Protein AF-A0AAD5N9K6-F1 (afdb_monomer)

Foldseek 3Di:
DVVVVVVVVVVVVVVVVVVVVVVVVVVVVCVVVVVVVVVVVVVVVVVVVVVVVVVVVVVVVVVVVVVVPPPDDDDPDPVVVVVVVVVVVVVVVVVVLVVVVVVLVVLLVVLLVVLVVPPDQLLSNLVSLVVSVVSLVVDDPVSPDPPDDVVVSVVSVVSSVVSNVVSLVVLLV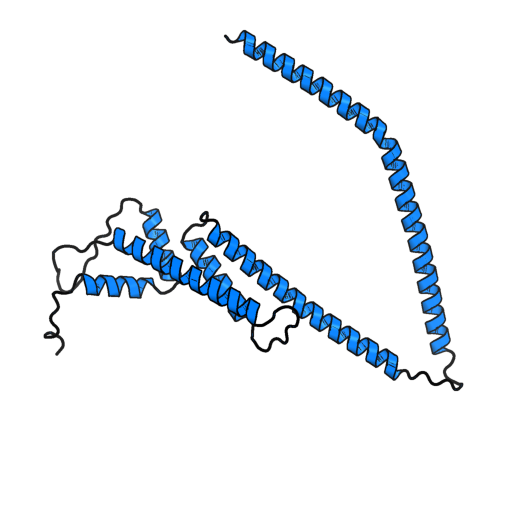VQVVQWDWDPDDDPPDTDTHGNDPDVVSNVSSCNSCVSVVNNVVSVVVVVVVVVVVDDPPPDD

Structure (mmCIF, N/CA/C/O backbone):
data_AF-A0AAD5N9K6-F1
#
_entry.id   AF-A0AAD5N9K6-F1
#
loop_
_atom_site.group_PDB
_atom_site.id
_atom_site.type_symbol
_atom_site.label_atom_id
_atom_site.label_alt_id
_atom_site.label_comp_id
_atom_site.label_asym_id
_atom_site.label_entity_id
_atom_site.label_seq_id
_atom_site.pdbx_PDB_ins_code
_atom_site.Cartn_x
_atom_site.Cartn_y
_atom_site.Cartn_z
_atom_site.occupancy
_atom_site.B_iso_or_equiv
_atom_site.auth_seq_id
_atom_site.auth_comp_id
_atom_site.auth_asym_id
_atom_site.auth_atom_id
_atom_site.pdbx_PDB_model_num
ATOM 1 N N . MET A 1 1 ? -50.648 22.368 -10.593 1.00 50.50 1 MET A N 1
ATOM 2 C CA . MET A 1 1 ? -49.175 22.305 -10.468 1.00 50.50 1 MET A CA 1
ATOM 3 C C . MET A 1 1 ? -48.526 21.236 -11.360 1.00 50.50 1 MET A C 1
ATOM 5 O O . MET A 1 1 ? -47.333 21.347 -11.568 1.00 50.50 1 MET A O 1
ATOM 9 N N . ALA A 1 2 ? -49.262 20.272 -11.942 1.00 52.62 2 ALA A N 1
ATOM 10 C CA . ALA A 1 2 ? -48.694 19.248 -12.840 1.00 52.62 2 ALA A CA 1
ATOM 11 C C . ALA A 1 2 ? -48.345 19.740 -14.268 1.00 52.62 2 ALA A C 1
ATOM 13 O O . ALA A 1 2 ? -47.351 19.300 -14.827 1.00 52.62 2 ALA A O 1
ATOM 14 N N . GLY A 1 3 ? -49.088 20.704 -14.832 1.00 57.72 3 GLY A N 1
ATOM 15 C CA . GLY A 1 3 ? -48.856 21.171 -16.214 1.00 57.72 3 GLY A CA 1
ATOM 16 C C . GLY A 1 3 ? -47.513 21.875 -16.458 1.00 57.72 3 GLY A C 1
ATOM 17 O O . GLY A 1 3 ? -46.989 21.814 -17.560 1.00 57.72 3 GLY A O 1
ATOM 18 N N . GLY A 1 4 ? -46.909 22.475 -15.426 1.00 65.12 4 GLY A N 1
ATOM 19 C CA . GLY A 1 4 ? -45.587 23.105 -15.552 1.00 65.12 4 GLY A CA 1
ATOM 20 C C . GLY A 1 4 ? -44.425 22.108 -15.600 1.00 65.12 4 GLY A C 1
ATOM 21 O O . GLY A 1 4 ? -43.330 22.484 -15.992 1.00 65.12 4 GLY A O 1
ATOM 22 N N . ILE A 1 5 ? -44.649 20.850 -15.200 1.00 69.62 5 ILE A N 1
ATOM 23 C CA . ILE A 1 5 ? -43.636 19.788 -15.280 1.00 69.62 5 ILE A CA 1
ATOM 24 C C . ILE A 1 5 ? -43.659 19.161 -16.678 1.00 69.62 5 ILE A C 1
ATOM 26 O O . ILE A 1 5 ? -42.604 18.984 -17.271 1.00 69.62 5 ILE A O 1
ATOM 30 N N . GLU A 1 6 ? -44.845 18.921 -17.244 1.00 74.81 6 GLU A N 1
ATOM 31 C CA . GLU A 1 6 ? -44.994 18.379 -18.604 1.00 74.81 6 GLU A CA 1
ATOM 32 C C . GLU A 1 6 ? -44.462 19.339 -19.684 1.00 74.81 6 GLU A C 1
ATOM 34 O O . GLU A 1 6 ? -43.835 18.906 -20.651 1.00 74.81 6 GLU A O 1
ATOM 39 N N . GLU A 1 7 ? -44.660 20.652 -19.518 1.00 80.88 7 GLU A N 1
ATOM 40 C CA . GLU A 1 7 ? -44.068 21.661 -20.409 1.00 80.88 7 GLU A CA 1
ATOM 41 C C . GLU A 1 7 ? -42.538 21.684 -20.300 1.00 80.88 7 GLU A C 1
ATOM 43 O O . GLU A 1 7 ? -41.850 21.698 -21.319 1.00 80.88 7 GLU A O 1
ATOM 48 N N . LEU A 1 8 ? -42.001 21.586 -19.080 1.00 78.69 8 LEU A N 1
ATOM 49 C CA . LEU A 1 8 ? -40.558 21.540 -18.848 1.00 78.69 8 LEU A CA 1
ATOM 50 C C . LEU A 1 8 ? -39.920 20.275 -19.444 1.00 78.69 8 LEU A C 1
ATOM 52 O O . LEU A 1 8 ? -38.847 20.348 -20.038 1.00 78.69 8 LEU A O 1
ATOM 56 N N . GLU A 1 9 ? -40.574 19.119 -19.315 1.00 78.69 9 GLU A N 1
ATOM 57 C CA . GLU A 1 9 ? -40.117 17.856 -19.906 1.00 78.69 9 GLU A CA 1
ATOM 58 C C . GLU A 1 9 ? -40.105 17.918 -21.435 1.00 78.69 9 GLU A C 1
ATOM 60 O O . GLU A 1 9 ? -39.159 17.446 -22.072 1.00 78.69 9 GLU A O 1
ATOM 65 N N . LYS A 1 10 ? -41.121 18.545 -22.035 1.00 84.06 10 LYS A N 1
ATOM 66 C CA . LYS A 1 10 ? -41.201 18.727 -23.485 1.00 84.06 10 LYS A CA 1
ATOM 67 C C . LYS A 1 10 ? -40.131 19.689 -24.001 1.00 84.06 10 LYS A C 1
ATOM 69 O O . LYS A 1 10 ? -39.485 19.386 -25.004 1.00 84.06 10 LYS A O 1
ATOM 74 N N . ASP A 1 11 ? -39.901 20.797 -23.304 1.00 85.44 11 ASP A N 1
ATOM 75 C CA . ASP A 1 11 ? -38.851 21.756 -23.651 1.00 85.44 11 ASP A CA 1
ATOM 76 C C . ASP A 1 11 ? -37.457 21.127 -23.519 1.00 85.44 11 ASP A C 1
ATOM 78 O O . ASP A 1 11 ? -36.600 21.321 -24.387 1.00 85.44 11 ASP A O 1
ATOM 82 N N . LEU A 1 12 ? -37.242 20.297 -22.491 1.00 81.19 12 LEU A N 1
ATOM 83 C CA . LEU A 1 12 ? -35.997 19.551 -22.313 1.00 81.19 12 LEU A CA 1
ATOM 84 C C . LEU A 1 12 ? -35.784 18.529 -23.441 1.00 81.19 12 LEU A C 1
ATOM 86 O O . LEU A 1 12 ? -34.684 18.433 -23.986 1.00 81.19 12 LEU A O 1
ATOM 90 N N . ALA A 1 13 ? -36.831 17.792 -23.824 1.00 81.94 13 ALA A N 1
ATOM 91 C CA . ALA A 1 13 ? -36.773 16.817 -24.911 1.00 81.94 13 ALA A CA 1
ATOM 92 C C . ALA A 1 13 ? -36.473 17.482 -26.264 1.00 81.94 13 ALA A C 1
ATOM 94 O O . ALA A 1 13 ? -35.601 17.015 -26.998 1.00 81.94 13 ALA A O 1
ATOM 95 N N . CYS A 1 14 ? -37.124 18.610 -26.567 1.00 85.75 14 CYS A N 1
ATOM 96 C CA . CYS A 1 14 ? -36.834 19.388 -27.771 1.00 85.75 14 CYS A CA 1
ATOM 97 C C . CYS A 1 14 ? -35.409 19.961 -27.753 1.00 85.75 14 CYS A C 1
ATOM 99 O O . CYS A 1 14 ? -34.716 19.904 -28.769 1.00 85.75 14 CYS A O 1
ATOM 101 N N . GLY A 1 15 ? -34.937 20.463 -26.606 1.00 86.62 15 GLY A N 1
ATOM 102 C CA . GLY A 1 15 ? -33.561 20.940 -26.452 1.00 86.62 15 GLY A CA 1
ATOM 103 C C . GLY A 1 15 ? -32.525 19.841 -26.705 1.00 86.62 15 GLY A C 1
ATOM 104 O O . GLY A 1 15 ? -31.555 20.056 -27.433 1.00 86.62 15 GLY A O 1
ATOM 105 N N . LEU A 1 16 ? -32.760 18.640 -26.170 1.00 82.94 16 LEU A N 1
ATOM 106 C CA . LEU A 1 16 ? -31.899 17.477 -26.390 1.00 82.94 16 LEU A CA 1
ATOM 107 C C . LEU A 1 16 ? -31.900 17.018 -27.853 1.00 82.94 16 LEU A C 1
ATOM 109 O O . LEU A 1 16 ? -30.843 16.663 -28.373 1.00 82.94 16 LEU A O 1
ATOM 113 N N . GLU A 1 17 ? -33.043 17.065 -28.539 1.00 89.62 17 GLU A N 1
ATOM 114 C CA . GLU A 1 17 ? -33.130 16.697 -29.957 1.00 89.62 17 GLU A CA 1
ATOM 115 C C . GLU A 1 17 ? -32.323 17.653 -30.851 1.00 89.62 17 GLU A C 1
ATOM 117 O O . GLU A 1 17 ? -31.626 17.211 -31.767 1.00 89.62 17 GLU A O 1
ATOM 122 N N . VAL A 1 18 ? -32.365 18.958 -30.562 1.00 91.19 18 VAL A N 1
ATOM 123 C CA . VAL A 1 18 ? -31.566 19.963 -31.283 1.00 91.19 18 VAL A CA 1
ATOM 124 C C . VAL A 1 18 ? -30.074 19.715 -31.069 1.00 91.19 18 VAL A C 1
ATOM 126 O O . VAL A 1 18 ? -29.317 19.669 -32.037 1.00 91.19 18 VAL A O 1
ATOM 129 N N . VAL A 1 19 ? -29.652 19.480 -29.822 1.00 85.88 19 VAL A N 1
ATOM 130 C CA . VAL A 1 19 ? -28.249 19.175 -29.500 1.00 85.88 19 VAL A CA 1
ATOM 131 C C . VAL A 1 19 ? -27.784 17.896 -30.201 1.00 85.88 19 VAL A C 1
ATOM 133 O O . VAL A 1 19 ? -26.695 17.879 -30.775 1.00 85.88 19 VAL A O 1
ATOM 136 N N . ALA A 1 20 ? -28.611 16.847 -30.213 1.00 83.62 20 ALA A N 1
ATOM 137 C CA . ALA A 1 20 ? -28.298 15.588 -30.884 1.00 83.62 20 ALA A CA 1
ATOM 138 C C . ALA A 1 20 ? -28.141 15.762 -32.404 1.00 83.62 20 ALA A C 1
ATOM 140 O O . ALA A 1 20 ? -27.173 15.261 -32.978 1.00 83.62 20 ALA A O 1
ATOM 141 N N . LYS A 1 21 ? -29.036 16.521 -33.052 1.00 88.81 21 LYS A N 1
ATOM 142 C CA . LYS A 1 21 ? -28.939 16.829 -34.489 1.00 88.81 21 LYS A CA 1
ATOM 143 C C . LYS A 1 21 ? -27.677 17.618 -34.820 1.00 88.81 21 LYS A C 1
ATOM 145 O O . LYS A 1 21 ? -26.945 17.223 -35.720 1.00 88.81 21 LYS A O 1
ATOM 150 N N . THR A 1 22 ? -27.358 18.656 -34.047 1.00 87.00 22 THR A N 1
ATOM 151 C CA . THR A 1 22 ? -26.134 19.446 -34.254 1.00 87.00 22 THR A CA 1
ATOM 152 C C . THR A 1 22 ? -24.862 18.617 -34.049 1.00 87.00 22 THR A C 1
ATOM 154 O O . THR A 1 22 ? -23.890 18.780 -34.786 1.00 87.00 22 THR A O 1
ATOM 157 N N . LEU A 1 23 ? -24.846 17.706 -33.070 1.00 76.69 23 LEU A N 1
ATOM 158 C CA . LEU A 1 23 ? -23.735 16.768 -32.873 1.00 76.69 23 LEU A CA 1
ATOM 159 C C . LEU A 1 23 ? -23.575 15.817 -34.059 1.00 76.69 23 LEU A C 1
ATOM 161 O O . LEU A 1 23 ? -22.451 15.570 -34.493 1.00 76.69 23 LEU A O 1
ATOM 165 N N . GLN A 1 24 ? -24.683 15.308 -34.597 1.00 85.69 24 GLN A N 1
ATOM 166 C CA . GLN A 1 24 ? -24.654 14.396 -35.731 1.00 85.69 24 GLN A CA 1
ATOM 167 C C . GLN A 1 24 ? -24.214 15.085 -37.027 1.00 85.69 24 GLN A C 1
ATOM 169 O O . GLN A 1 24 ? -23.403 14.525 -37.758 1.00 85.69 24 GLN A O 1
ATOM 174 N N . GLU A 1 25 ? -24.677 16.308 -37.284 1.00 87.12 25 GLU A N 1
ATOM 175 C CA . GLU A 1 25 ? -24.227 17.120 -38.422 1.00 87.12 25 GLU A CA 1
ATOM 176 C C . GLU A 1 25 ? -22.719 17.378 -38.351 1.00 87.12 25 GLU A C 1
ATOM 178 O O . GLU A 1 25 ? -22.002 17.098 -39.310 1.00 87.12 25 GLU A O 1
ATOM 183 N N . ARG A 1 26 ? -22.206 17.781 -37.180 1.00 80.50 26 ARG A N 1
ATOM 184 C CA . ARG A 1 26 ? -20.759 17.944 -36.980 1.00 80.50 26 ARG A CA 1
ATOM 185 C C . ARG A 1 26 ? -19.994 16.639 -37.161 1.00 80.50 26 ARG A C 1
ATOM 187 O O . ARG A 1 26 ? -18.924 16.642 -37.754 1.00 80.50 26 ARG A O 1
ATOM 194 N N . TYR A 1 27 ? -20.514 15.521 -36.662 1.00 77.44 27 TYR A N 1
ATOM 195 C CA . TYR A 1 27 ? -19.861 14.223 -36.835 1.00 77.44 27 TYR A CA 1
ATOM 196 C C . TYR A 1 27 ? -19.717 13.848 -38.318 1.00 77.44 27 TYR A C 1
ATOM 198 O O . TYR A 1 27 ? -18.652 13.393 -38.731 1.00 77.44 27 TYR A O 1
ATOM 206 N N . VAL A 1 28 ? -20.748 14.104 -39.130 1.00 82.62 28 VAL A N 1
ATOM 207 C CA . VAL A 1 28 ? -20.708 13.891 -40.587 1.00 82.62 28 VAL A CA 1
ATOM 208 C C . VAL A 1 28 ? -19.710 14.836 -41.265 1.00 82.62 28 VAL A C 1
ATOM 210 O O . VAL A 1 28 ? -18.986 14.404 -42.157 1.00 82.62 28 VAL A O 1
ATOM 213 N N . GLU A 1 29 ? -19.607 16.092 -40.822 1.00 77.19 29 GLU A N 1
ATOM 214 C CA . GLU A 1 29 ? -18.610 17.048 -41.331 1.00 77.19 29 GLU A CA 1
ATOM 215 C C . GLU A 1 29 ? -17.162 16.638 -41.011 1.00 77.19 29 GLU A C 1
ATOM 217 O O . GLU A 1 29 ? -16.265 16.872 -41.820 1.00 77.19 29 GLU A O 1
ATOM 222 N N . PHE A 1 30 ? -16.917 16.013 -39.854 1.00 75.06 30 PHE A N 1
ATOM 223 C CA . PHE A 1 30 ? -15.577 15.572 -39.445 1.00 75.06 30 PHE A CA 1
ATOM 224 C C . PHE A 1 30 ? -15.165 14.209 -40.021 1.00 75.06 30 PHE A C 1
ATOM 226 O O . PHE A 1 30 ? -13.977 13.881 -40.014 1.00 75.06 30 PHE A O 1
ATOM 233 N N . GLN A 1 31 ? -16.108 13.417 -40.536 1.00 73.94 31 GLN A N 1
ATOM 234 C CA . GLN A 1 31 ? -15.841 12.075 -41.060 1.00 73.94 31 GLN A CA 1
ATOM 235 C C . GLN A 1 31 ? -14.831 12.043 -42.234 1.00 73.94 31 GLN A C 1
ATOM 237 O O . GLN A 1 31 ? -13.943 11.191 -42.199 1.00 73.94 31 GLN A O 1
ATOM 242 N N . PRO A 1 32 ? -14.874 12.950 -43.232 1.00 74.00 32 PRO A N 1
ATOM 243 C CA . PRO A 1 32 ? -13.894 12.971 -44.323 1.00 74.00 32 PRO A CA 1
ATOM 244 C C . PRO A 1 32 ? -12.485 13.333 -43.839 1.00 74.00 32 PRO A C 1
ATOM 246 O O . PRO A 1 32 ? -11.505 12.740 -44.276 1.00 74.00 32 PRO A O 1
ATOM 249 N N . VAL A 1 33 ? -12.382 14.257 -42.877 1.00 73.88 33 VAL A N 1
ATOM 250 C CA . VAL A 1 33 ? -11.097 14.683 -42.295 1.00 73.88 33 VAL A CA 1
ATOM 251 C C . VAL A 1 33 ? -10.443 13.540 -41.513 1.00 73.88 33 VAL A C 1
ATOM 253 O O . VAL A 1 33 ? -9.224 13.387 -41.529 1.00 73.88 33 VAL A O 1
ATOM 256 N N . LEU A 1 34 ? -11.251 12.711 -40.843 1.00 68.62 34 LEU A N 1
ATOM 257 C CA . LEU A 1 34 ? -10.772 11.501 -40.173 1.00 68.62 34 LEU A CA 1
ATOM 258 C C . LEU A 1 34 ? -10.232 10.468 -41.170 1.00 68.62 34 LEU A C 1
ATOM 260 O O . LEU A 1 34 ? -9.201 9.862 -40.891 1.00 68.62 34 LEU A O 1
ATOM 264 N N . GLN A 1 35 ? -10.883 10.300 -42.324 1.00 73.31 35 GLN A N 1
ATOM 265 C CA . GLN A 1 35 ? -10.415 9.394 -43.379 1.00 73.31 35 GLN A CA 1
ATOM 266 C C . GLN A 1 35 ? -9.105 9.877 -44.011 1.00 73.31 35 GLN A C 1
ATOM 268 O O . GLN A 1 35 ? -8.177 9.087 -44.153 1.00 73.31 35 GLN A O 1
ATOM 273 N N . GLU A 1 36 ? -8.978 11.173 -44.308 1.00 73.19 36 GLU A N 1
ATOM 274 C CA . GLU A 1 36 ? -7.715 11.743 -44.802 1.00 73.19 36 GLU A CA 1
ATOM 275 C C . GLU A 1 36 ? -6.574 11.569 -43.787 1.00 73.19 36 GLU A C 1
ATOM 277 O O . GLU A 1 36 ? -5.455 11.207 -44.153 1.00 73.19 36 GLU A O 1
ATOM 282 N N . ALA A 1 37 ? -6.855 11.770 -42.494 1.00 68.75 37 ALA A N 1
ATOM 283 C CA . ALA A 1 37 ? -5.877 11.548 -41.433 1.00 68.75 37 ALA A CA 1
ATOM 284 C C . ALA A 1 37 ? -5.474 10.067 -41.305 1.00 68.75 37 ALA A C 1
ATOM 286 O O . ALA A 1 37 ? -4.306 9.771 -41.053 1.00 68.75 37 ALA A O 1
ATOM 287 N N . GLU A 1 38 ? -6.414 9.137 -41.487 1.00 71.94 38 GLU A N 1
ATOM 288 C CA . GLU A 1 38 ? -6.147 7.696 -41.495 1.00 71.94 38 GLU A CA 1
ATOM 289 C C . GLU A 1 38 ? -5.256 7.302 -42.682 1.00 71.94 38 GLU A C 1
ATOM 291 O O . GLU A 1 38 ? -4.239 6.635 -42.486 1.00 71.94 38 GLU A O 1
ATOM 296 N N . GLU A 1 39 ? -5.557 7.786 -43.889 1.00 78.19 39 GLU A N 1
ATOM 297 C CA . GLU A 1 39 ? -4.741 7.546 -45.085 1.00 78.19 39 GLU A CA 1
ATOM 298 C C . GLU A 1 39 ? -3.321 8.125 -44.953 1.00 78.19 39 GLU A C 1
ATOM 300 O O . GLU A 1 39 ? -2.345 7.480 -45.343 1.00 78.19 39 GLU A O 1
ATOM 305 N N . ASP A 1 40 ? -3.172 9.314 -44.362 1.00 78.75 40 ASP A N 1
ATOM 306 C CA . ASP A 1 40 ? -1.866 9.917 -44.065 1.00 78.75 40 ASP A CA 1
ATOM 307 C C . ASP A 1 40 ? -1.057 9.090 -43.049 1.00 78.75 40 ASP A C 1
ATOM 309 O O . ASP A 1 40 ? 0.168 8.967 -43.171 1.00 78.75 40 ASP A O 1
ATOM 313 N N . VAL A 1 41 ? -1.721 8.513 -42.041 1.00 76.19 41 VAL A N 1
ATOM 314 C CA . VAL A 1 41 ? -1.085 7.630 -41.052 1.00 76.19 41 VAL A CA 1
ATOM 315 C C . VAL A 1 41 ? -0.651 6.317 -41.697 1.00 76.19 41 VAL A C 1
ATOM 317 O O . VAL A 1 41 ? 0.486 5.892 -41.483 1.00 76.19 41 VAL A O 1
ATOM 320 N N . VAL A 1 42 ? -1.509 5.703 -42.516 1.00 83.75 42 VAL A N 1
ATOM 321 C CA . VAL A 1 42 ? -1.185 4.472 -43.252 1.00 83.75 42 VAL A CA 1
ATOM 322 C C . VAL A 1 42 ? 0.009 4.704 -44.175 1.00 83.75 42 VAL A C 1
ATOM 324 O O . VAL A 1 42 ? 0.980 3.954 -44.103 1.00 83.75 42 VAL A O 1
ATOM 327 N N . ARG A 1 43 ? 0.019 5.801 -44.940 1.00 87.25 43 ARG A N 1
ATOM 328 C CA . ARG A 1 43 ? 1.141 6.153 -45.824 1.00 87.25 43 ARG A CA 1
ATOM 329 C C . ARG A 1 43 ? 2.457 6.314 -45.061 1.00 87.25 43 ARG A C 1
ATOM 331 O O . ARG A 1 43 ? 3.485 5.796 -45.484 1.00 87.25 43 ARG A O 1
ATOM 338 N N . LYS A 1 44 ? 2.439 6.984 -43.901 1.00 86.12 44 LYS A N 1
ATOM 339 C CA . LYS A 1 44 ? 3.632 7.112 -43.044 1.00 86.12 44 LYS A CA 1
ATOM 340 C C . LYS A 1 44 ? 4.106 5.770 -42.493 1.00 86.12 44 LYS A C 1
ATOM 342 O O . LYS A 1 44 ? 5.310 5.561 -42.365 1.00 86.12 44 LYS A O 1
ATOM 347 N N . LEU A 1 45 ? 3.187 4.870 -42.145 1.00 79.94 45 LEU A N 1
ATOM 348 C CA . LEU A 1 45 ? 3.535 3.523 -41.692 1.00 79.94 45 LEU A CA 1
ATOM 349 C C . LEU A 1 45 ? 4.153 2.693 -42.822 1.00 79.94 45 LEU A C 1
ATOM 351 O O . LEU A 1 45 ? 5.134 1.990 -42.582 1.00 79.94 45 LEU A O 1
ATOM 355 N N . GLU A 1 46 ? 3.643 2.809 -44.045 1.00 88.50 46 GLU A N 1
ATOM 356 C CA . GLU A 1 46 ? 4.228 2.169 -45.227 1.00 88.50 46 GLU A CA 1
ATOM 357 C C . GLU A 1 46 ? 5.636 2.710 -45.522 1.00 88.50 46 GLU A C 1
ATOM 359 O O . GLU A 1 46 ? 6.569 1.925 -45.692 1.00 88.50 46 GLU A O 1
ATOM 364 N N . GLU A 1 47 ? 5.832 4.034 -45.480 1.00 91.56 47 GLU A N 1
ATOM 365 C CA . GLU A 1 47 ? 7.155 4.659 -45.636 1.00 91.56 47 GLU A CA 1
ATOM 366 C C . GLU A 1 47 ? 8.148 4.195 -44.560 1.00 91.56 47 GLU A C 1
ATOM 368 O O . GLU A 1 47 ? 9.293 3.861 -44.869 1.00 91.56 47 GLU A O 1
ATOM 373 N N . LEU A 1 48 ? 7.721 4.142 -43.294 1.00 86.38 48 LEU A N 1
ATOM 374 C CA . LEU A 1 48 ? 8.554 3.654 -42.193 1.00 86.38 48 LEU A CA 1
ATOM 375 C C . LEU A 1 48 ? 8.889 2.169 -42.342 1.00 86.38 48 LEU A C 1
ATOM 377 O O . LEU A 1 48 ? 10.016 1.771 -42.050 1.00 86.38 48 LEU A O 1
ATOM 381 N N . THR A 1 49 ? 7.942 1.358 -42.814 1.00 87.00 49 THR A N 1
ATOM 382 C CA . THR A 1 49 ? 8.169 -0.070 -43.079 1.00 87.00 49 THR A CA 1
ATOM 383 C C . THR A 1 49 ? 9.239 -0.245 -44.150 1.00 87.00 49 THR A C 1
ATOM 385 O O . THR A 1 49 ? 10.195 -0.992 -43.950 1.00 87.00 49 THR A O 1
ATOM 388 N N . LEU A 1 50 ? 9.150 0.528 -45.234 1.00 90.88 50 LEU A N 1
ATOM 389 C CA . LEU A 1 50 ? 10.121 0.496 -46.324 1.00 90.88 50 LEU A CA 1
ATOM 390 C C . LEU A 1 50 ? 11.519 0.934 -45.853 1.00 90.88 50 LEU A C 1
ATOM 392 O O . LEU A 1 50 ? 12.513 0.281 -46.165 1.00 90.88 50 LEU A O 1
ATOM 396 N N . GLN A 1 51 ? 11.608 1.970 -45.012 1.00 89.62 51 GLN A N 1
ATOM 397 C CA . GLN A 1 51 ? 12.877 2.384 -44.399 1.00 89.62 51 GLN A CA 1
ATOM 398 C C . GLN A 1 51 ? 13.470 1.308 -43.479 1.00 89.62 51 GLN A C 1
ATOM 400 O O . GLN A 1 51 ? 14.690 1.126 -43.447 1.00 89.62 51 GLN A O 1
ATOM 405 N N . ILE A 1 52 ? 12.636 0.601 -42.711 1.00 89.56 52 ILE A N 1
ATOM 406 C CA . ILE A 1 52 ? 13.087 -0.503 -41.855 1.00 89.56 52 ILE A CA 1
ATOM 407 C C . ILE A 1 52 ? 13.638 -1.640 -42.715 1.00 89.56 52 ILE A C 1
ATOM 409 O O . ILE A 1 52 ? 14.730 -2.129 -42.421 1.00 89.56 52 ILE A O 1
ATOM 413 N N . ASP A 1 53 ? 12.946 -2.013 -43.790 1.00 87.62 53 ASP A N 1
ATOM 414 C CA . ASP A 1 53 ? 13.387 -3.071 -44.701 1.00 87.62 53 ASP A CA 1
ATOM 415 C C . ASP A 1 53 ? 14.714 -2.720 -45.381 1.00 87.62 53 ASP A C 1
ATOM 417 O O . ASP A 1 53 ? 15.634 -3.539 -45.388 1.00 87.62 53 ASP A O 1
ATOM 421 N N . GLU A 1 54 ? 14.885 -1.481 -45.850 1.00 87.94 54 GLU A N 1
ATOM 422 C CA . GLU A 1 54 ? 16.162 -1.002 -46.393 1.00 87.94 54 GLU A CA 1
ATOM 423 C C . GLU A 1 54 ? 17.294 -1.086 -45.359 1.00 87.94 54 GLU A C 1
ATOM 425 O O . GLU A 1 54 ? 18.411 -1.515 -45.669 1.00 87.94 54 GLU A O 1
ATOM 430 N N . LYS A 1 55 ? 17.027 -0.708 -44.101 1.00 86.44 55 LYS A N 1
ATOM 431 C CA . LYS A 1 55 ? 18.019 -0.777 -43.017 1.00 86.44 55 LYS A CA 1
ATOM 432 C C . LYS A 1 55 ? 18.341 -2.212 -42.618 1.00 86.44 55 LYS A C 1
ATOM 434 O O . LYS A 1 55 ? 19.508 -2.504 -42.354 1.00 86.44 55 LYS A O 1
ATOM 439 N N . LEU A 1 56 ? 17.356 -3.105 -42.597 1.00 82.44 56 LEU A N 1
ATOM 440 C CA . LEU A 1 56 ? 17.558 -4.532 -42.350 1.00 82.44 56 LEU A CA 1
ATOM 441 C C . LEU A 1 56 ? 18.340 -5.178 -43.490 1.00 82.44 56 LEU A C 1
ATOM 443 O O . LEU A 1 56 ? 19.264 -5.949 -43.236 1.00 82.44 56 LEU A O 1
ATOM 447 N N . GLN A 1 57 ? 18.044 -4.820 -44.738 1.00 83.38 57 GLN A N 1
ATOM 448 C CA . GLN A 1 57 ? 18.780 -5.298 -45.898 1.00 83.38 57 GLN A CA 1
ATOM 449 C C . GLN A 1 57 ? 20.229 -4.797 -45.874 1.00 83.38 57 GLN A C 1
ATOM 451 O O . GLN A 1 57 ? 21.149 -5.597 -46.058 1.00 83.38 57 GLN A O 1
ATOM 456 N N . ALA A 1 58 ? 20.457 -3.522 -45.550 1.00 79.25 58 ALA A N 1
ATOM 457 C CA . ALA A 1 58 ? 21.796 -2.968 -45.359 1.00 79.25 58 ALA A CA 1
ATOM 458 C C . ALA A 1 58 ? 22.548 -3.661 -44.208 1.00 79.25 58 ALA A C 1
ATOM 460 O O . ALA A 1 58 ? 23.709 -4.031 -44.368 1.00 79.25 58 ALA A O 1
ATOM 461 N N . ALA A 1 59 ? 21.887 -3.912 -43.074 1.00 76.06 59 ALA A N 1
ATOM 462 C CA . ALA A 1 59 ? 22.475 -4.629 -41.944 1.00 76.06 59 ALA A CA 1
ATOM 463 C C . ALA A 1 59 ? 22.793 -6.094 -42.286 1.00 76.06 59 ALA A C 1
ATOM 465 O O . ALA A 1 59 ? 23.851 -6.600 -41.920 1.00 76.06 59 ALA A O 1
ATOM 466 N N . SER A 1 60 ? 21.915 -6.772 -43.027 1.00 73.69 60 SER A N 1
ATOM 467 C CA . SER A 1 60 ? 22.138 -8.146 -43.487 1.00 73.69 60 SER A CA 1
ATOM 468 C C . SER A 1 60 ? 23.291 -8.233 -44.489 1.00 73.69 60 SER A C 1
ATOM 470 O O . SER A 1 60 ? 24.094 -9.162 -44.418 1.00 73.69 60 SER A O 1
ATOM 472 N N . SER A 1 61 ? 23.421 -7.234 -45.367 1.00 74.31 61 SER A N 1
ATOM 473 C CA . SER A 1 61 ? 24.521 -7.122 -46.328 1.00 74.31 61 SER A CA 1
ATOM 474 C C . SER A 1 61 ? 25.838 -6.869 -45.601 1.00 74.31 61 SER A C 1
ATOM 476 O O . SER A 1 61 ? 26.795 -7.595 -45.836 1.00 74.31 61 SER A O 1
ATOM 478 N N . PHE A 1 62 ? 25.846 -5.964 -44.618 1.00 75.31 62 PHE A N 1
ATOM 479 C CA . PHE A 1 62 ? 26.995 -5.713 -43.748 1.00 75.31 62 PHE A CA 1
ATOM 480 C C . PHE A 1 62 ? 27.431 -6.970 -42.982 1.00 75.31 62 PHE A C 1
ATOM 482 O O . PHE A 1 62 ? 28.617 -7.281 -42.917 1.00 75.31 62 PHE A O 1
ATOM 489 N N . LEU A 1 63 ? 26.483 -7.740 -42.435 1.00 71.69 63 LEU A N 1
ATOM 490 C CA . LEU A 1 63 ? 26.787 -9.006 -41.763 1.00 71.69 63 LEU A CA 1
ATOM 491 C C . LEU A 1 63 ? 27.336 -10.055 -42.740 1.00 71.69 63 LEU A C 1
ATOM 493 O O . LEU A 1 63 ? 28.271 -10.781 -42.402 1.00 71.69 63 LEU A O 1
ATOM 497 N N . ARG A 1 64 ? 26.791 -10.132 -43.959 1.00 68.88 64 ARG A N 1
ATOM 498 C CA . ARG A 1 64 ? 27.249 -11.080 -44.983 1.00 68.88 64 ARG A CA 1
ATOM 499 C C . ARG A 1 64 ? 28.636 -10.727 -45.519 1.00 68.88 64 ARG A C 1
ATOM 501 O O . ARG A 1 64 ? 29.444 -11.630 -45.698 1.00 68.88 64 ARG A O 1
ATOM 508 N N . GLU A 1 65 ? 28.918 -9.444 -45.716 1.00 61.34 65 GLU A N 1
ATOM 509 C CA . GLU A 1 65 ? 30.246 -8.922 -46.057 1.00 61.34 65 GLU A CA 1
ATOM 510 C C . GLU A 1 65 ? 31.239 -9.178 -44.914 1.00 61.34 65 GLU A C 1
ATOM 512 O O . GLU A 1 65 ? 32.312 -9.727 -45.152 1.00 61.34 65 GLU A O 1
ATOM 517 N N . SER A 1 66 ? 30.839 -8.951 -43.655 1.00 56.44 66 SER A N 1
ATOM 518 C CA . SER A 1 66 ? 31.684 -9.228 -42.479 1.00 56.44 66 SER A CA 1
ATOM 519 C C . SER A 1 66 ? 32.025 -10.711 -42.272 1.00 56.44 66 SER A C 1
ATOM 521 O O . SER A 1 66 ? 33.037 -11.026 -41.653 1.00 56.44 66 SER A O 1
ATOM 523 N N . ASN A 1 67 ? 31.207 -11.623 -42.807 1.00 53.34 67 ASN A N 1
ATOM 524 C CA . ASN A 1 67 ? 31.452 -13.068 -42.776 1.00 53.34 67 ASN A CA 1
ATOM 525 C C . ASN A 1 67 ? 32.178 -13.584 -44.039 1.00 53.34 67 ASN A C 1
ATOM 527 O O . ASN A 1 67 ? 32.585 -14.744 -44.062 1.00 53.34 67 ASN A O 1
ATOM 531 N N . GLY A 1 68 ? 32.310 -12.757 -45.085 1.00 49.00 68 GLY A N 1
ATOM 532 C CA . GLY A 1 68 ? 32.973 -13.085 -46.355 1.00 49.00 68 GLY A CA 1
ATOM 533 C C . GLY A 1 68 ? 34.412 -12.565 -46.477 1.00 49.00 68 GLY A C 1
ATOM 534 O O . GLY A 1 68 ? 35.188 -13.118 -47.249 1.00 49.00 68 GLY A O 1
ATOM 535 N N . GLU A 1 69 ? 34.792 -11.555 -45.692 1.00 49.41 69 GLU A N 1
ATOM 536 C CA . GLU A 1 69 ? 36.157 -11.013 -45.588 1.00 49.41 69 GLU A CA 1
ATOM 537 C C . GLU A 1 69 ? 36.851 -11.520 -44.314 1.00 49.41 69 GLU A C 1
ATOM 539 O O . GLU A 1 69 ? 37.127 -10.781 -43.371 1.00 49.41 69 GLU A O 1
ATOM 544 N N . LEU A 1 70 ? 37.132 -12.822 -44.268 1.00 50.69 70 LEU A N 1
ATOM 545 C CA . LEU A 1 70 ? 37.939 -13.439 -43.206 1.00 50.69 70 LEU A CA 1
ATOM 546 C C . LEU A 1 70 ? 39.308 -13.908 -43.712 1.00 50.69 70 LEU A C 1
ATOM 548 O O . LEU A 1 70 ? 39.850 -14.869 -43.191 1.00 50.69 70 LEU A O 1
ATOM 552 N N . ASP A 1 71 ? 39.870 -13.191 -44.691 1.00 44.69 71 ASP A N 1
ATOM 553 C CA . ASP A 1 71 ? 41.287 -13.253 -45.067 1.00 44.69 71 ASP A CA 1
ATOM 554 C C . ASP A 1 71 ? 41.722 -11.928 -45.722 1.00 44.69 71 ASP A C 1
ATOM 556 O O . ASP A 1 71 ? 41.915 -11.851 -46.930 1.00 44.69 71 ASP A O 1
ATOM 560 N N . SER A 1 72 ? 41.839 -10.848 -44.940 1.00 38.81 72 SER A N 1
ATOM 561 C CA . SER A 1 72 ? 42.824 -9.773 -45.178 1.00 38.81 72 SER A CA 1
ATOM 562 C C . SER A 1 72 ? 42.712 -8.679 -44.109 1.00 38.81 72 SER A C 1
ATOM 564 O O . SER A 1 72 ? 41.718 -7.970 -44.010 1.00 38.81 72 SER A O 1
ATOM 566 N N . SER A 1 73 ? 43.775 -8.563 -43.311 1.00 51.53 73 SER A N 1
ATOM 567 C CA . SER A 1 73 ? 44.155 -7.483 -42.385 1.00 51.53 73 SER A CA 1
ATOM 568 C C . SER A 1 73 ? 43.259 -6.230 -42.297 1.00 51.53 73 SER A C 1
ATOM 570 O O . SER A 1 73 ? 43.231 -5.402 -43.207 1.00 51.53 73 SER A O 1
ATOM 572 N N . GLY A 1 74 ? 42.679 -6.009 -41.114 1.00 42.16 74 GLY A N 1
ATOM 573 C CA . GLY A 1 74 ? 42.050 -4.745 -40.729 1.00 42.16 74 GLY A CA 1
ATOM 574 C C . GLY A 1 74 ? 41.536 -4.780 -39.291 1.00 42.16 74 GLY A C 1
ATOM 575 O O . GLY A 1 74 ? 40.366 -5.047 -39.042 1.00 42.16 74 GLY A O 1
ATOM 576 N N . GLU A 1 75 ? 42.420 -4.540 -38.323 1.00 48.44 75 GLU A N 1
ATOM 577 C CA . GLU A 1 75 ? 42.128 -4.512 -36.887 1.00 48.44 75 GLU A CA 1
ATOM 578 C C . GLU A 1 75 ? 41.002 -3.523 -36.514 1.00 48.44 75 GLU A C 1
ATOM 580 O O . GLU A 1 75 ? 41.234 -2.348 -36.233 1.00 48.44 75 GLU A O 1
ATOM 585 N N . LYS A 1 76 ? 39.770 -4.019 -36.377 1.00 45.88 76 LYS A N 1
ATOM 586 C CA . LYS A 1 76 ? 38.856 -3.580 -35.314 1.00 45.88 76 LYS A CA 1
ATOM 587 C C . LYS A 1 76 ? 38.336 -4.814 -34.606 1.00 45.88 76 LYS A C 1
ATOM 589 O O . LYS A 1 76 ? 37.520 -5.576 -35.107 1.00 45.88 76 LYS A O 1
ATOM 594 N N . SER A 1 77 ? 38.906 -5.030 -33.434 1.00 44.84 77 SER A N 1
ATOM 595 C CA . SER A 1 77 ? 38.839 -6.270 -32.692 1.00 44.84 77 SER A CA 1
ATOM 596 C C . SER A 1 77 ? 37.388 -6.616 -32.288 1.00 44.84 77 SER A C 1
ATOM 598 O O . SER A 1 77 ? 36.713 -5.887 -31.549 1.00 44.84 77 SER A O 1
ATOM 600 N N . VAL A 1 78 ? 36.939 -7.793 -32.735 1.00 52.69 78 VAL A N 1
ATOM 601 C CA . VAL A 1 78 ? 35.740 -8.545 -32.304 1.00 52.69 78 VAL A CA 1
ATOM 602 C C . VAL A 1 78 ? 35.466 -8.507 -30.775 1.00 52.69 78 VAL A C 1
ATOM 604 O O . VAL A 1 78 ? 34.299 -8.418 -30.384 1.00 52.69 78 VAL A O 1
ATOM 607 N N . PRO A 1 79 ? 36.470 -8.459 -29.869 1.00 51.03 79 PRO A N 1
ATOM 608 C CA . PRO A 1 79 ? 36.255 -8.287 -28.430 1.00 51.03 79 PRO A CA 1
ATOM 609 C C . PRO A 1 79 ? 35.519 -6.999 -28.032 1.00 51.03 79 PRO A C 1
ATOM 611 O O . PRO A 1 79 ? 34.828 -6.987 -27.013 1.00 51.03 79 PRO A O 1
ATOM 614 N N . SER A 1 80 ? 35.625 -5.911 -28.803 1.00 55.66 80 SER A N 1
ATOM 615 C CA . SER A 1 80 ? 35.021 -4.618 -28.436 1.00 55.66 80 SER A CA 1
ATOM 616 C C . SER A 1 80 ? 33.492 -4.605 -28.569 1.00 55.66 80 SER A C 1
ATOM 618 O O . SER A 1 80 ? 32.806 -4.006 -27.737 1.00 55.66 80 SER A O 1
ATOM 620 N N . VAL A 1 81 ? 32.947 -5.313 -29.563 1.00 57.25 81 VAL A N 1
ATOM 621 C CA . VAL A 1 81 ? 31.498 -5.453 -29.783 1.00 57.25 81 VAL A CA 1
ATOM 622 C C . VAL A 1 81 ? 30.895 -6.405 -28.749 1.00 57.25 81 VAL A C 1
ATOM 624 O O . VAL A 1 81 ? 29.892 -6.069 -28.123 1.00 57.25 81 VAL A O 1
ATOM 627 N N . ILE A 1 82 ? 31.567 -7.527 -28.467 1.00 61.38 82 ILE A N 1
ATOM 628 C CA . ILE A 1 82 ? 31.159 -8.494 -27.431 1.00 61.38 82 ILE A CA 1
ATOM 629 C C . ILE A 1 82 ? 31.166 -7.847 -26.035 1.00 61.38 82 ILE A C 1
ATOM 631 O O . ILE A 1 82 ? 30.259 -8.064 -25.232 1.00 61.38 82 ILE A O 1
ATOM 635 N N . THR A 1 83 ? 32.160 -7.004 -25.739 1.00 64.81 83 THR A N 1
ATOM 636 C CA . THR A 1 83 ? 32.236 -6.290 -24.453 1.00 64.81 83 THR A CA 1
ATOM 637 C C . THR A 1 83 ? 31.123 -5.246 -24.316 1.00 64.81 83 THR A C 1
ATOM 639 O O . THR A 1 83 ? 30.547 -5.100 -23.236 1.00 64.81 83 THR A O 1
ATOM 642 N N . LYS A 1 84 ? 30.770 -4.546 -25.404 1.00 71.69 84 LYS A N 1
ATOM 643 C CA . LYS A 1 84 ? 29.625 -3.621 -25.426 1.00 71.69 84 LYS A CA 1
ATOM 644 C C . LYS A 1 84 ? 28.298 -4.355 -25.232 1.00 71.69 84 LYS A C 1
ATOM 646 O O . LYS A 1 84 ? 27.511 -3.914 -24.399 1.00 71.69 84 LYS A O 1
ATOM 651 N N . ASP A 1 85 ? 28.085 -5.486 -25.905 1.00 78.19 85 ASP A N 1
ATOM 652 C CA . ASP A 1 85 ? 26.880 -6.311 -25.732 1.00 78.19 85 ASP A CA 1
ATOM 653 C C . ASP A 1 85 ? 26.751 -6.823 -24.288 1.00 78.19 85 ASP A C 1
ATOM 655 O O . ASP A 1 85 ? 25.712 -6.667 -23.648 1.00 78.19 85 ASP A O 1
ATOM 659 N N . ARG A 1 86 ? 27.846 -7.323 -23.702 1.00 80.25 86 ARG A N 1
ATOM 660 C CA . ARG A 1 86 ? 27.872 -7.757 -22.296 1.00 80.25 86 ARG A CA 1
ATOM 661 C C . ARG A 1 86 ? 27.534 -6.623 -21.323 1.00 80.25 86 ARG A C 1
ATOM 663 O O . ARG A 1 86 ? 26.823 -6.851 -20.345 1.00 80.25 86 ARG A O 1
ATOM 670 N N . ASN A 1 87 ? 28.022 -5.410 -21.581 1.00 82.38 87 ASN A N 1
ATOM 671 C CA . ASN A 1 87 ? 27.712 -4.239 -20.760 1.00 82.38 87 ASN A CA 1
ATOM 672 C C . ASN A 1 87 ? 26.256 -3.782 -20.921 1.00 82.38 87 ASN A C 1
ATOM 674 O O . ASN A 1 87 ? 25.637 -3.407 -19.928 1.00 82.38 87 ASN A O 1
ATOM 678 N N . LEU A 1 88 ? 25.698 -3.836 -22.133 1.00 84.62 88 LEU A N 1
ATOM 679 C CA . LEU A 1 88 ? 24.292 -3.510 -22.382 1.00 84.62 88 LEU A CA 1
ATOM 680 C C . LEU A 1 88 ? 23.354 -4.522 -21.720 1.00 84.62 88 LEU A C 1
ATOM 682 O O . LEU A 1 88 ? 22.409 -4.114 -21.054 1.00 84.62 88 LEU A O 1
ATOM 686 N N . ARG A 1 89 ? 23.653 -5.823 -21.803 1.00 86.88 89 ARG A N 1
ATOM 687 C CA . ARG A 1 89 ? 22.890 -6.868 -21.099 1.00 86.88 89 ARG A CA 1
ATOM 688 C C . ARG A 1 89 ? 22.930 -6.705 -19.583 1.00 86.88 89 ARG A C 1
ATOM 690 O O . ARG A 1 89 ? 21.924 -6.955 -18.928 1.00 86.88 89 ARG A O 1
ATOM 697 N N . ARG A 1 90 ? 24.077 -6.292 -19.028 1.00 87.31 90 ARG A N 1
ATOM 698 C CA . ARG A 1 90 ? 24.188 -5.975 -17.598 1.00 87.31 90 ARG A CA 1
ATOM 699 C C . ARG A 1 90 ? 23.297 -4.786 -17.244 1.00 87.31 90 ARG A C 1
ATOM 701 O O . ARG A 1 90 ? 22.419 -4.943 -16.415 1.00 87.31 90 ARG A O 1
ATOM 708 N N . LYS A 1 91 ? 23.429 -3.663 -17.959 1.00 85.88 91 LYS A N 1
ATOM 709 C CA . LYS A 1 91 ? 22.582 -2.479 -17.739 1.00 85.88 91 LYS A CA 1
ATOM 710 C C . LYS A 1 91 ? 21.091 -2.780 -17.872 1.00 85.88 91 LYS A C 1
ATOM 712 O O . LYS A 1 91 ? 20.301 -2.244 -17.111 1.00 85.88 91 LYS A O 1
ATOM 717 N N . LEU A 1 92 ? 20.700 -3.617 -18.833 1.00 87.88 92 LEU A N 1
ATOM 718 C CA . LEU A 1 92 ? 19.305 -4.015 -19.009 1.00 87.88 92 LEU A CA 1
ATOM 719 C C . LEU A 1 92 ? 18.791 -4.812 -17.805 1.00 87.88 92 LEU A C 1
ATOM 721 O O . LEU A 1 92 ? 17.656 -4.608 -17.388 1.00 87.88 92 LEU A O 1
ATOM 725 N N . ARG A 1 93 ? 19.625 -5.691 -17.239 1.00 86.19 93 ARG A N 1
ATOM 726 C CA . ARG A 1 93 ? 19.305 -6.412 -16.005 1.00 86.19 93 ARG A CA 1
ATOM 727 C C . ARG A 1 93 ? 19.169 -5.448 -14.831 1.00 86.19 93 ARG A C 1
ATOM 729 O O . ARG A 1 93 ? 18.125 -5.446 -14.200 1.00 86.19 93 ARG A O 1
ATOM 736 N N . ASP A 1 94 ? 20.144 -4.561 -14.646 1.00 84.06 94 ASP A N 1
ATOM 737 C CA . ASP A 1 94 ? 20.123 -3.565 -13.569 1.00 84.06 94 ASP A CA 1
ATOM 738 C C . ASP A 1 94 ? 18.868 -2.667 -13.655 1.00 84.06 94 ASP A C 1
ATOM 740 O O . ASP A 1 94 ? 18.232 -2.374 -12.647 1.00 84.06 94 ASP A O 1
ATOM 744 N N . LEU A 1 95 ? 18.463 -2.259 -14.867 1.00 85.19 95 LEU A N 1
ATOM 745 C CA . LEU A 1 95 ? 17.230 -1.492 -15.099 1.00 85.19 95 LEU A CA 1
ATOM 746 C C . LEU A 1 95 ? 15.959 -2.313 -14.842 1.00 85.19 95 LEU A C 1
ATOM 748 O O . LEU A 1 95 ? 14.966 -1.772 -14.358 1.00 85.19 95 LEU A O 1
ATOM 752 N N . SER A 1 96 ? 15.969 -3.603 -15.179 1.00 86.31 96 SER A N 1
ATOM 753 C CA . SER A 1 96 ? 14.859 -4.512 -14.883 1.00 86.31 96 SER A CA 1
ATOM 754 C C . SER A 1 96 ? 14.670 -4.673 -13.376 1.00 86.31 96 SER A C 1
ATOM 756 O O . SER A 1 96 ? 13.540 -4.590 -12.898 1.00 86.31 96 SER A O 1
ATOM 758 N N . ASP A 1 97 ? 15.764 -4.847 -12.636 1.00 82.88 97 ASP A N 1
ATOM 759 C CA . ASP A 1 97 ? 15.744 -4.963 -11.178 1.00 82.88 97 ASP A CA 1
ATOM 760 C C . ASP A 1 97 ? 15.226 -3.654 -10.559 1.00 82.88 97 ASP A C 1
ATOM 762 O O . ASP A 1 97 ? 14.300 -3.672 -9.750 1.00 82.88 97 ASP A O 1
ATOM 766 N N . GLN A 1 98 ? 15.709 -2.499 -11.043 1.00 82.19 98 GLN A N 1
ATOM 767 C CA . GLN A 1 98 ? 15.218 -1.179 -10.627 1.00 82.19 98 GLN A CA 1
ATOM 768 C C . GLN A 1 98 ? 13.714 -0.983 -10.855 1.00 82.19 98 GLN A C 1
ATOM 770 O O . GLN A 1 98 ? 13.039 -0.396 -10.007 1.00 82.19 98 GLN A O 1
ATOM 775 N N . ARG A 1 99 ? 13.176 -1.472 -11.978 1.00 85.44 99 ARG A N 1
ATOM 776 C CA . ARG A 1 99 ? 11.739 -1.398 -12.271 1.00 85.44 99 ARG A CA 1
ATOM 777 C C . ARG A 1 99 ? 10.914 -2.202 -11.269 1.00 85.44 99 ARG A C 1
ATOM 779 O O . ARG A 1 99 ? 9.955 -1.663 -10.733 1.00 85.44 99 ARG A O 1
ATOM 786 N N . GLN A 1 100 ? 11.292 -3.453 -11.001 1.00 84.69 100 GLN A N 1
ATOM 787 C CA . GLN A 1 100 ? 10.513 -4.342 -10.128 1.00 84.69 100 GLN A CA 1
ATOM 788 C C . GLN A 1 100 ? 10.279 -3.753 -8.741 1.00 84.69 100 GLN A C 1
ATOM 790 O O . GLN A 1 100 ? 9.247 -3.979 -8.120 1.00 84.69 100 GLN A O 1
ATOM 795 N N . LEU A 1 101 ? 11.231 -2.989 -8.233 1.00 81.81 101 LEU A N 1
ATOM 796 C CA . LEU A 1 101 ? 11.068 -2.383 -6.926 1.00 81.81 101 LEU A CA 1
ATOM 797 C C . LEU A 1 101 ? 10.434 -0.996 -6.974 1.00 81.81 101 LEU A C 1
ATOM 799 O O . LEU A 1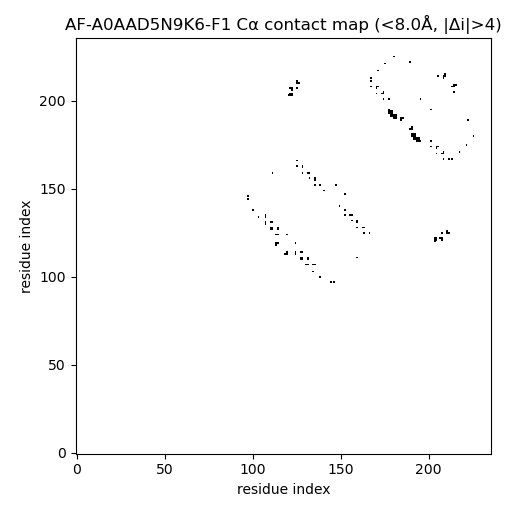 101 ? 9.831 -0.594 -5.984 1.00 81.81 101 LEU A O 1
ATOM 803 N N . LEU A 1 102 ? 10.524 -0.272 -8.094 1.00 86.31 102 LEU A N 1
ATOM 804 C CA . LEU A 1 102 ? 9.642 0.875 -8.291 1.00 86.31 102 LEU A CA 1
ATOM 805 C C . LEU A 1 102 ? 8.179 0.417 -8.209 1.00 86.31 102 LEU A C 1
ATOM 807 O O . LEU A 1 102 ? 7.386 1.079 -7.548 1.00 86.31 102 LEU A O 1
ATOM 811 N N . ASP A 1 103 ? 7.860 -0.754 -8.769 1.00 88.94 103 ASP A N 1
ATOM 812 C CA . ASP A 1 103 ? 6.534 -1.363 -8.631 1.00 88.94 103 ASP A CA 1
ATOM 813 C C . ASP A 1 103 ? 6.209 -1.657 -7.145 1.00 88.94 103 ASP A C 1
ATOM 815 O O . ASP A 1 103 ? 5.121 -1.331 -6.672 1.00 88.94 103 ASP A O 1
ATOM 819 N N . LYS A 1 104 ? 7.164 -2.181 -6.354 1.00 88.19 104 LYS A N 1
ATOM 820 C CA . LYS A 1 104 ? 6.978 -2.368 -4.895 1.00 88.19 104 LYS A CA 1
ATOM 821 C C . LYS A 1 104 ? 6.745 -1.050 -4.153 1.00 88.19 104 LYS A C 1
ATOM 823 O O . LYS A 1 104 ? 5.874 -0.985 -3.291 1.00 88.19 104 LYS A O 1
ATOM 828 N N . LEU A 1 105 ? 7.503 -0.001 -4.476 1.00 87.56 105 LEU A N 1
ATOM 829 C CA . LEU A 1 105 ? 7.326 1.324 -3.880 1.00 87.56 105 LEU A CA 1
ATOM 830 C C . LEU A 1 105 ? 5.948 1.905 -4.185 1.00 87.56 105 LEU A C 1
ATOM 832 O O . LEU A 1 105 ? 5.308 2.443 -3.288 1.00 87.56 105 LEU A O 1
ATOM 836 N N . GLN A 1 106 ? 5.497 1.787 -5.433 1.00 90.00 106 GLN A N 1
ATOM 837 C CA . GLN A 1 106 ? 4.173 2.246 -5.843 1.00 90.00 106 GLN A CA 1
ATOM 838 C C . GLN A 1 106 ? 3.068 1.485 -5.108 1.00 90.00 106 GLN A C 1
ATOM 840 O O . GLN A 1 106 ? 2.081 2.089 -4.691 1.00 90.00 106 GLN A O 1
ATOM 845 N N . ASN A 1 107 ? 3.252 0.182 -4.879 1.00 93.75 107 ASN A N 1
ATOM 846 C CA . ASN A 1 107 ? 2.324 -0.601 -4.066 1.00 93.75 107 ASN A CA 1
ATOM 847 C C . ASN A 1 107 ? 2.281 -0.099 -2.616 1.00 93.75 107 ASN A C 1
ATOM 849 O O . ASN A 1 107 ? 1.194 0.138 -2.094 1.00 93.75 107 ASN A O 1
ATOM 853 N N . ILE A 1 108 ? 3.442 0.125 -1.988 1.00 92.75 108 ILE A N 1
ATOM 854 C CA . ILE A 1 108 ? 3.525 0.688 -0.628 1.00 92.75 108 ILE A CA 1
ATOM 855 C C . ILE A 1 108 ? 2.825 2.051 -0.575 1.00 92.75 108 ILE A C 1
ATOM 857 O O . ILE A 1 108 ? 1.989 2.283 0.291 1.00 92.75 108 ILE A O 1
ATOM 861 N N . GLU A 1 109 ? 3.109 2.944 -1.523 1.00 91.81 109 GLU A N 1
ATOM 862 C CA . GLU A 1 109 ? 2.468 4.258 -1.601 1.00 91.81 109 GLU A CA 1
ATOM 863 C C . GLU A 1 109 ? 0.939 4.145 -1.710 1.00 91.81 109 GLU A C 1
ATOM 865 O O . GLU A 1 109 ? 0.220 4.803 -0.957 1.00 91.81 109 GLU A O 1
ATOM 870 N N . GLY A 1 110 ? 0.430 3.276 -2.588 1.00 94.12 110 GLY A N 1
ATOM 871 C CA . GLY A 1 110 ? -1.008 3.055 -2.754 1.00 94.12 110 GLY A CA 1
ATOM 872 C C . GLY A 1 110 ? -1.691 2.540 -1.483 1.00 94.12 110 GLY A C 1
ATOM 873 O O . GLY A 1 110 ? -2.779 3.008 -1.124 1.00 94.12 110 GLY A O 1
ATOM 874 N N . LEU A 1 111 ? -1.038 1.626 -0.763 1.00 95.81 111 LEU A N 1
ATOM 875 C CA . LEU A 1 111 ? -1.515 1.125 0.527 1.00 95.81 111 LEU A CA 1
ATOM 876 C C . LEU A 1 111 ? -1.547 2.243 1.581 1.00 95.81 111 LEU A C 1
ATOM 878 O O . LEU A 1 111 ? -2.570 2.433 2.240 1.00 95.81 111 LEU A O 1
ATOM 882 N N . LEU A 1 112 ? -0.483 3.047 1.686 1.00 93.62 112 LEU A N 1
ATOM 883 C CA . LEU A 1 112 ? -0.400 4.155 2.645 1.00 93.62 112 LEU A CA 1
ATOM 884 C C . LEU A 1 112 ? -1.421 5.265 2.360 1.00 93.62 112 LEU A C 1
ATOM 886 O O . LEU A 1 112 ? -2.044 5.786 3.289 1.00 93.62 112 LEU A O 1
ATOM 890 N N . ILE A 1 113 ? -1.636 5.615 1.088 1.00 93.75 113 ILE A N 1
ATOM 891 C CA . ILE A 1 113 ? -2.682 6.565 0.681 1.00 93.75 113 ILE A CA 1
ATOM 892 C C . ILE A 1 113 ? -4.060 6.047 1.108 1.00 93.75 113 ILE A C 1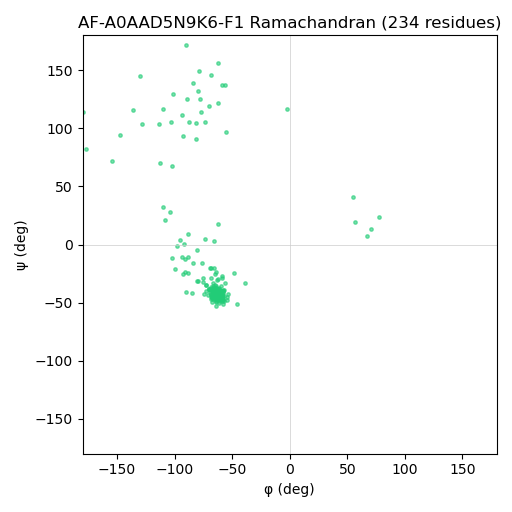
ATOM 894 O O . ILE A 1 113 ? -4.872 6.809 1.638 1.00 93.75 113 ILE A O 1
ATOM 898 N N . SER A 1 114 ? -4.309 4.749 0.927 1.00 92.69 114 SER A N 1
ATOM 899 C CA . SER A 1 114 ? -5.571 4.120 1.319 1.00 92.69 114 SER A CA 1
ATOM 900 C C . SER A 1 114 ? -5.785 4.185 2.834 1.00 92.69 114 SER A C 1
ATOM 902 O O . SER A 1 114 ? -6.865 4.590 3.267 1.00 92.69 114 SER A O 1
ATOM 904 N N . CYS A 1 115 ? -4.759 3.897 3.644 1.00 92.44 115 CYS A N 1
ATOM 905 C CA . CYS A 1 115 ? -4.823 4.031 5.107 1.00 92.44 115 CYS A CA 1
ATOM 906 C C . CYS A 1 115 ? -5.120 5.473 5.544 1.00 92.44 115 CYS A C 1
ATOM 908 O O . CYS A 1 115 ? -5.996 5.711 6.374 1.00 92.44 115 CYS A O 1
ATOM 910 N N . ARG A 1 116 ? -4.474 6.461 4.916 1.00 89.81 116 ARG A N 1
ATOM 911 C CA . ARG A 1 116 ? -4.685 7.886 5.225 1.00 89.81 116 ARG A CA 1
ATOM 912 C C . ARG A 1 116 ? -6.062 8.421 4.832 1.00 89.81 116 ARG A C 1
ATOM 914 O O . ARG A 1 116 ? -6.475 9.453 5.352 1.00 89.81 116 ARG A O 1
ATOM 921 N N . SER A 1 117 ? -6.776 7.751 3.928 1.00 88.56 117 SER A N 1
ATOM 922 C CA . SER A 1 117 ? -8.106 8.190 3.483 1.00 88.56 117 SER A CA 1
ATOM 923 C C . SER A 1 117 ? -9.169 8.148 4.590 1.00 88.56 117 SER A C 1
ATOM 925 O O . SER A 1 117 ? -10.208 8.792 4.456 1.00 88.56 117 SER A O 1
ATOM 927 N N . GLY A 1 118 ? -8.943 7.369 5.658 1.00 81.81 118 GLY A N 1
ATOM 928 C CA . GLY A 1 118 ? -9.905 7.171 6.747 1.00 81.81 118 GLY A CA 1
ATOM 929 C C . GLY A 1 118 ? -11.178 6.414 6.344 1.00 81.81 118 GLY A C 1
ATOM 930 O O . GLY A 1 118 ? -12.110 6.332 7.139 1.00 81.81 118 GLY A O 1
ATOM 931 N N . SER A 1 119 ? -11.234 5.881 5.119 1.00 86.81 119 SER A N 1
ATOM 932 C CA . SER A 1 119 ? -12.397 5.159 4.581 1.00 86.81 119 SER A CA 1
ATOM 933 C C . SER A 1 119 ? -12.360 3.648 4.832 1.00 86.81 119 SER A C 1
ATOM 935 O O . SER A 1 119 ? -13.365 2.967 4.632 1.00 86.81 119 SER A O 1
ATOM 937 N N . LEU A 1 120 ? -11.210 3.123 5.261 1.00 89.12 120 LEU A N 1
ATOM 938 C CA . LEU A 1 120 ? -11.011 1.701 5.511 1.00 89.12 120 LEU A CA 1
ATOM 939 C C . LEU A 1 120 ? -11.600 1.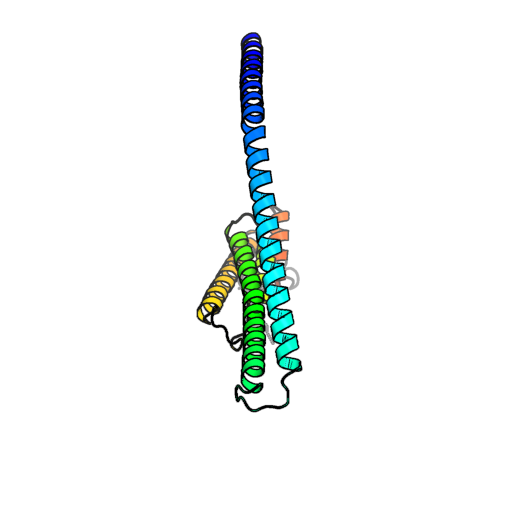275 6.857 1.00 89.12 120 LEU A C 1
ATOM 941 O O . LEU A 1 120 ? -11.605 2.038 7.827 1.00 89.12 120 LEU A O 1
ATOM 945 N N . SER A 1 121 ? -12.043 0.018 6.924 1.00 92.56 121 SER A N 1
ATOM 946 C CA . SER A 1 121 ? -12.288 -0.639 8.208 1.00 92.56 121 SER A CA 1
ATOM 947 C C . SER A 1 121 ? -10.975 -0.744 8.988 1.00 92.56 121 SER A C 1
ATOM 949 O O . SER A 1 121 ? -9.889 -0.775 8.403 1.00 92.56 121 SER A O 1
ATOM 951 N N . LYS A 1 122 ? -11.050 -0.856 10.318 1.00 91.12 122 LYS A N 1
ATOM 952 C CA . LYS A 1 122 ? -9.840 -0.989 11.147 1.00 91.12 122 LYS A CA 1
ATOM 953 C C . LYS A 1 122 ? -9.043 -2.257 10.840 1.00 91.12 122 LYS A C 1
ATOM 955 O O . LYS A 1 122 ? -7.820 -2.259 10.951 1.00 91.12 122 LYS A O 1
ATOM 960 N N . VAL A 1 123 ? -9.733 -3.311 10.412 1.00 94.00 123 VAL A N 1
ATOM 961 C CA . VAL A 1 123 ? -9.124 -4.579 10.002 1.00 94.00 123 VAL A CA 1
ATOM 962 C C . VAL A 1 123 ? -8.376 -4.422 8.678 1.00 94.00 123 VAL A C 1
ATOM 964 O O . VAL A 1 123 ? -7.255 -4.908 8.549 1.00 94.00 123 VAL A O 1
ATOM 967 N N . ASP A 1 124 ? -8.964 -3.732 7.701 1.00 95.19 124 ASP A N 1
ATOM 968 C CA . ASP A 1 124 ? -8.318 -3.524 6.400 1.00 95.19 124 ASP A CA 1
ATOM 969 C C . ASP A 1 124 ? -7.163 -2.522 6.496 1.00 95.19 124 ASP A C 1
ATOM 971 O O . ASP A 1 124 ? -6.129 -2.717 5.861 1.00 95.19 124 ASP A O 1
ATOM 975 N N . GLU A 1 125 ? -7.288 -1.503 7.351 1.00 95.00 125 GLU A N 1
ATOM 976 C CA . GLU A 1 125 ? -6.188 -0.596 7.694 1.00 95.00 125 GLU A CA 1
ATOM 977 C C . GLU A 1 125 ? -5.006 -1.376 8.299 1.00 95.00 125 GLU A C 1
ATOM 979 O O . GLU A 1 125 ? -3.872 -1.226 7.845 1.00 95.00 125 GLU A O 1
ATOM 984 N N . ALA A 1 126 ? -5.270 -2.281 9.251 1.00 94.38 126 ALA A N 1
ATOM 985 C CA . ALA A 1 126 ? -4.241 -3.132 9.849 1.00 94.38 126 ALA A CA 1
ATOM 986 C C . ALA A 1 126 ? -3.560 -4.045 8.815 1.00 94.38 126 ALA A C 1
ATOM 988 O O . ALA A 1 126 ? -2.332 -4.096 8.751 1.00 94.38 126 ALA A O 1
ATOM 989 N N . ARG A 1 127 ? -4.338 -4.719 7.955 1.00 96.31 127 ARG A N 1
ATOM 990 C CA . ARG A 1 127 ? -3.800 -5.577 6.882 1.00 96.31 127 ARG A CA 1
ATOM 991 C C . ARG A 1 127 ? -2.909 -4.805 5.917 1.00 96.31 127 ARG A C 1
ATOM 993 O O . ARG A 1 127 ? -1.827 -5.279 5.583 1.00 96.31 127 ARG A O 1
ATOM 1000 N N . ASN A 1 128 ? -3.344 -3.620 5.493 1.00 96.56 128 ASN A N 1
ATOM 1001 C CA . ASN A 1 128 ? -2.576 -2.790 4.572 1.00 96.56 128 ASN A CA 1
ATOM 1002 C C . ASN A 1 128 ? -1.247 -2.342 5.187 1.00 96.56 128 ASN A C 1
ATOM 1004 O O . ASN A 1 128 ? -0.235 -2.337 4.491 1.00 96.56 128 ASN A O 1
ATOM 1008 N N . LEU A 1 129 ? -1.224 -1.994 6.477 1.00 95.94 129 LEU A N 1
ATOM 1009 C CA . LEU A 1 129 ? 0.008 -1.593 7.161 1.00 95.94 129 LEU A CA 1
ATOM 1010 C C . LEU A 1 129 ? 0.976 -2.769 7.358 1.00 95.94 129 LEU A C 1
ATOM 1012 O O . LEU A 1 129 ? 2.175 -2.595 7.149 1.00 95.94 129 LEU A O 1
ATOM 1016 N N . ILE A 1 130 ? 0.467 -3.965 7.670 1.00 95.06 130 ILE A N 1
ATOM 1017 C CA . ILE A 1 130 ? 1.278 -5.194 7.732 1.00 95.06 130 ILE A CA 1
ATOM 1018 C C . ILE A 1 130 ? 1.887 -5.504 6.359 1.00 95.06 130 ILE A C 1
ATOM 1020 O O . ILE A 1 130 ? 3.072 -5.813 6.255 1.00 95.06 130 ILE A O 1
ATOM 1024 N N . GLU A 1 131 ? 1.108 -5.370 5.284 1.00 95.25 131 GLU A N 1
ATOM 1025 C CA . GLU A 1 131 ? 1.621 -5.583 3.930 1.00 95.25 131 GLU A CA 1
ATOM 1026 C C . GLU A 1 131 ? 2.676 -4.537 3.539 1.00 95.25 131 GLU A C 1
ATOM 1028 O O . GLU A 1 131 ? 3.700 -4.882 2.948 1.00 95.25 131 GLU A O 1
ATOM 1033 N N . CYS A 1 132 ? 2.494 -3.271 3.933 1.00 94.56 132 CYS A N 1
ATOM 1034 C CA . CYS A 1 132 ? 3.530 -2.247 3.771 1.00 94.56 132 CYS A CA 1
ATOM 1035 C C . CYS A 1 132 ? 4.835 -2.646 4.469 1.00 94.56 132 CYS A C 1
ATOM 1037 O O . CYS A 1 132 ? 5.915 -2.485 3.897 1.00 94.56 132 CYS A O 1
ATOM 1039 N N . GLU A 1 133 ? 4.749 -3.164 5.695 1.00 91.81 133 GLU A N 1
ATOM 1040 C CA . GLU A 1 133 ? 5.912 -3.615 6.456 1.00 91.81 133 GLU A CA 1
ATOM 1041 C C . GLU A 1 133 ? 6.603 -4.812 5.786 1.00 91.81 133 GLU A C 1
ATOM 1043 O O . GLU A 1 133 ? 7.827 -4.803 5.628 1.00 91.81 133 GLU A O 1
ATOM 1048 N N . ASN A 1 134 ? 5.835 -5.799 5.314 1.00 91.62 134 ASN A N 1
ATOM 1049 C CA . ASN A 1 134 ? 6.357 -6.946 4.566 1.00 91.62 134 ASN A CA 1
ATOM 1050 C C . ASN A 1 134 ? 7.117 -6.495 3.314 1.00 91.62 134 ASN A C 1
ATOM 1052 O O . ASN A 1 134 ? 8.284 -6.852 3.136 1.00 91.62 134 ASN A O 1
ATOM 1056 N N . LEU A 1 135 ? 6.498 -5.642 2.493 1.00 90.94 135 LEU A N 1
ATOM 1057 C CA . LEU A 1 135 ? 7.120 -5.101 1.285 1.00 90.94 135 LEU A CA 1
ATOM 1058 C C . LEU A 1 135 ? 8.388 -4.304 1.612 1.00 90.94 135 LEU A C 1
ATOM 1060 O O . LEU A 1 135 ? 9.387 -4.447 0.915 1.00 90.94 135 LEU A O 1
ATOM 1064 N N . LEU A 1 136 ? 8.399 -3.508 2.686 1.00 88.81 136 LEU A N 1
ATOM 1065 C CA . LEU A 1 136 ? 9.595 -2.779 3.125 1.00 88.81 136 LEU A CA 1
ATOM 1066 C C . LEU A 1 136 ? 10.710 -3.688 3.656 1.00 88.81 136 LEU A C 1
ATOM 1068 O O . LEU A 1 136 ? 11.882 -3.313 3.566 1.00 88.81 136 LEU A O 1
ATOM 1072 N N . ASN A 1 137 ? 10.373 -4.845 4.224 1.00 86.31 137 ASN A N 1
ATOM 1073 C CA . ASN A 1 137 ? 11.345 -5.830 4.697 1.00 86.31 137 ASN A CA 1
ATOM 1074 C C . ASN A 1 137 ? 11.988 -6.611 3.548 1.00 86.31 137 ASN A C 1
ATOM 1076 O O . ASN A 1 137 ? 13.154 -6.992 3.651 1.00 86.31 137 ASN A O 1
ATOM 1080 N N . GLU A 1 138 ? 11.277 -6.782 2.433 1.00 85.00 138 GLU A N 1
ATOM 1081 C CA . GLU A 1 138 ? 11.854 -7.320 1.200 1.00 85.00 138 GLU A CA 1
ATOM 1082 C C . GLU A 1 138 ? 12.843 -6.357 0.525 1.00 85.00 138 GLU A C 1
ATOM 1084 O O . GLU A 1 138 ? 13.661 -6.791 -0.284 1.00 85.00 138 GLU A O 1
ATOM 1089 N N . ILE A 1 139 ? 12.779 -5.056 0.831 1.00 81.62 139 ILE A N 1
ATOM 1090 C CA . ILE A 1 139 ? 13.683 -4.038 0.283 1.00 81.62 139 ILE A CA 1
ATOM 1091 C C . ILE A 1 139 ? 14.932 -3.938 1.169 1.00 81.62 139 ILE A C 1
ATOM 1093 O O . ILE A 1 139 ? 14.906 -3.351 2.258 1.00 81.62 139 ILE A O 1
ATOM 1097 N N . THR A 1 140 ? 16.060 -4.478 0.704 1.00 68.62 140 THR A N 1
ATOM 1098 C CA . THR A 1 140 ? 17.281 -4.577 1.520 1.00 68.62 140 THR A CA 1
ATOM 1099 C C . THR A 1 140 ? 18.200 -3.348 1.392 1.00 68.62 140 THR A C 1
ATOM 1101 O O . THR A 1 140 ? 17.961 -2.420 0.617 1.00 68.62 140 THR A O 1
ATOM 1104 N N . LYS A 1 141 ? 19.246 -3.266 2.233 1.00 61.09 141 LYS A N 1
ATOM 1105 C CA . LYS A 1 141 ? 20.273 -2.199 2.181 1.00 61.09 141 LYS A CA 1
ATOM 1106 C C . LYS A 1 141 ? 21.329 -2.423 1.098 1.00 61.09 141 LYS A C 1
ATOM 1108 O O . LYS A 1 141 ? 21.806 -1.439 0.539 1.00 61.09 141 LYS A O 1
ATOM 1113 N N . ASP A 1 142 ? 21.642 -3.676 0.786 1.00 58.12 142 ASP A N 1
ATOM 1114 C CA . ASP A 1 142 ? 22.771 -4.079 -0.079 1.00 58.12 142 ASP A CA 1
ATOM 1115 C C . ASP A 1 142 ? 22.423 -4.144 -1.564 1.00 58.12 142 ASP A C 1
ATOM 1117 O O . ASP A 1 142 ? 23.183 -4.588 -2.419 1.00 58.12 142 ASP A O 1
ATOM 1121 N N . ASP A 1 143 ? 21.245 -3.649 -1.860 1.00 61.47 143 ASP A N 1
ATOM 1122 C CA . ASP A 1 143 ? 20.492 -3.929 -3.056 1.00 61.47 143 ASP A CA 1
ATOM 1123 C C . ASP A 1 143 ? 21.042 -3.044 -4.230 1.00 61.47 143 ASP A C 1
ATOM 1125 O O . ASP A 1 143 ? 20.661 -3.174 -5.388 1.00 61.47 143 ASP A O 1
ATOM 1129 N N . GLY A 1 144 ? 22.008 -2.144 -3.944 1.00 54.66 144 GLY A N 1
ATOM 1130 C CA . GLY A 1 144 ? 22.844 -1.446 -4.941 1.00 54.66 144 GLY A CA 1
ATOM 1131 C C . GLY A 1 144 ? 22.192 -0.268 -5.685 1.00 54.66 144 GLY A C 1
ATOM 1132 O O . GLY A 1 144 ? 22.606 0.080 -6.791 1.00 54.66 144 GLY A O 1
ATOM 1133 N N . TRP A 1 145 ? 21.168 0.353 -5.101 1.00 65.19 145 TRP A N 1
ATOM 1134 C CA . TRP A 1 145 ? 20.197 1.201 -5.800 1.00 65.19 145 TRP A CA 1
ATOM 1135 C C . TRP A 1 145 ? 20.713 2.602 -6.117 1.00 65.19 145 TRP A C 1
ATOM 1137 O O . TRP A 1 145 ? 21.074 3.366 -5.226 1.00 65.19 145 TRP A O 1
ATOM 1147 N N . ALA A 1 146 ? 20.648 2.986 -7.394 1.00 56.94 146 ALA A N 1
ATOM 1148 C CA . ALA A 1 146 ? 20.891 4.366 -7.816 1.00 56.94 146 ALA A CA 1
ATOM 1149 C C . ALA A 1 146 ? 19.661 5.278 -7.619 1.00 56.94 146 ALA A C 1
ATOM 1151 O O . ALA A 1 146 ? 19.819 6.471 -7.376 1.00 56.94 146 ALA A O 1
ATOM 1152 N N . ILE A 1 147 ? 18.445 4.725 -7.736 1.00 54.06 147 ILE A N 1
ATOM 1153 C CA . ILE A 1 147 ? 17.175 5.482 -7.709 1.00 54.06 147 ILE A CA 1
ATOM 1154 C C . ILE A 1 147 ? 16.635 5.607 -6.279 1.00 54.06 147 ILE A C 1
ATOM 1156 O O . ILE A 1 147 ? 16.192 6.674 -5.858 1.00 54.06 147 ILE A O 1
ATOM 1160 N N . LEU A 1 148 ? 16.730 4.528 -5.504 1.00 57.12 148 LEU A N 1
ATOM 1161 C CA . LEU A 1 148 ? 16.423 4.521 -4.082 1.00 57.12 148 LEU A CA 1
ATOM 1162 C C . LEU A 1 148 ? 17.691 4.782 -3.298 1.00 57.12 148 LEU A C 1
ATOM 1164 O O . LEU A 1 148 ? 18.442 3.879 -2.939 1.00 57.12 148 LEU A O 1
ATOM 1168 N N . THR A 1 149 ? 17.919 6.051 -2.990 1.00 62.12 149 THR A N 1
ATOM 1169 C CA . THR A 1 149 ? 18.824 6.347 -1.885 1.00 62.12 149 THR A CA 1
ATOM 1170 C C . THR A 1 149 ? 18.246 5.675 -0.637 1.00 62.12 149 THR A C 1
ATOM 1172 O O . THR A 1 149 ? 17.034 5.733 -0.423 1.00 62.12 149 THR A O 1
ATOM 1175 N N . GLY A 1 150 ? 19.076 5.034 0.195 1.00 68.31 150 GLY A N 1
ATOM 1176 C CA . GLY A 1 150 ? 18.614 4.383 1.435 1.00 68.31 150 GLY A CA 1
ATOM 1177 C C . GLY A 1 150 ? 17.699 5.274 2.290 1.00 68.31 150 GLY A C 1
ATOM 1178 O O . GLY A 1 150 ? 16.815 4.773 2.971 1.00 68.31 150 GLY A O 1
ATOM 1179 N N . ARG A 1 151 ? 17.823 6.595 2.125 1.00 77.19 151 ARG A N 1
ATOM 1180 C CA . ARG A 1 151 ? 16.948 7.630 2.670 1.00 77.19 151 ARG A CA 1
ATOM 1181 C C . ARG A 1 151 ? 15.457 7.463 2.344 1.00 77.19 151 ARG A C 1
ATOM 1183 O O . ARG A 1 151 ? 14.655 7.687 3.235 1.00 77.19 151 ARG A O 1
ATOM 1190 N N . ILE A 1 152 ? 15.060 7.095 1.120 1.00 80.81 152 ILE A N 1
ATOM 1191 C CA . ILE A 1 152 ? 13.628 6.935 0.781 1.00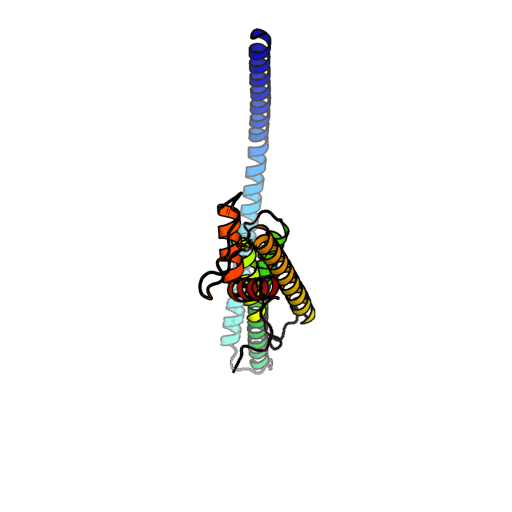 80.81 152 ILE A CA 1
ATOM 1192 C C . ILE A 1 152 ? 13.044 5.731 1.524 1.00 80.81 152 ILE A C 1
ATOM 1194 O O . ILE A 1 152 ? 11.973 5.840 2.112 1.00 80.81 152 ILE A O 1
ATOM 1198 N N . ARG A 1 153 ? 13.769 4.605 1.562 1.00 81.56 153 ARG A N 1
ATOM 1199 C CA . ARG A 1 153 ? 13.359 3.438 2.355 1.00 81.56 153 ARG A CA 1
ATOM 1200 C C . ARG A 1 153 ? 13.238 3.800 3.833 1.00 81.56 153 ARG A C 1
ATOM 1202 O O . ARG A 1 153 ? 12.280 3.390 4.473 1.00 81.56 153 ARG A O 1
ATOM 1209 N N . ASP A 1 154 ? 14.203 4.540 4.370 1.00 84.44 154 ASP A N 1
ATOM 1210 C CA . ASP A 1 154 ? 14.206 4.906 5.787 1.00 84.44 154 ASP A CA 1
ATOM 1211 C C . ASP A 1 154 ? 13.024 5.840 6.124 1.00 84.44 154 ASP A C 1
ATOM 1213 O O . ASP A 1 154 ? 12.354 5.610 7.125 1.00 84.44 154 ASP A O 1
ATOM 1217 N N . ILE A 1 155 ? 12.691 6.797 5.245 1.00 87.94 155 ILE A N 1
ATOM 1218 C CA . ILE A 1 155 ? 11.487 7.642 5.370 1.00 87.94 155 ILE A CA 1
ATOM 1219 C C . ILE A 1 155 ? 10.209 6.796 5.340 1.00 87.94 155 ILE A C 1
ATOM 1221 O O . ILE A 1 155 ? 9.333 6.976 6.178 1.00 87.94 155 ILE A O 1
ATOM 1225 N N . LEU A 1 156 ? 10.088 5.863 4.389 1.00 89.06 156 LEU A N 1
ATOM 1226 C CA . LEU A 1 156 ? 8.908 4.997 4.303 1.00 89.06 156 LEU A CA 1
ATOM 1227 C C . LEU A 1 156 ? 8.777 4.091 5.524 1.00 89.06 156 LEU A C 1
ATOM 1229 O O . LEU A 1 156 ? 7.673 3.863 6.003 1.00 89.06 156 LEU A O 1
ATOM 1233 N N . ARG A 1 157 ? 9.901 3.596 6.045 1.00 90.56 157 ARG A N 1
ATOM 1234 C CA . ARG A 1 157 ? 9.925 2.785 7.259 1.00 90.56 157 ARG A CA 1
ATOM 1235 C C . ARG A 1 157 ? 9.452 3.580 8.468 1.00 90.56 157 ARG A C 1
ATOM 1237 O O . ARG A 1 157 ? 8.625 3.075 9.213 1.00 90.56 157 ARG A O 1
ATOM 1244 N N . GLU A 1 158 ? 9.941 4.804 8.641 1.00 92.50 158 GLU A N 1
ATOM 1245 C CA . GLU A 1 158 ? 9.482 5.702 9.705 1.00 92.50 158 GLU A CA 1
ATOM 1246 C C . GLU A 1 158 ? 7.976 5.970 9.593 1.00 92.50 158 GLU A C 1
ATOM 1248 O O . GLU A 1 158 ? 7.246 5.858 10.572 1.00 92.50 158 GLU A O 1
ATOM 1253 N N . GLU A 1 159 ? 7.488 6.237 8.383 1.00 92.88 159 GLU A N 1
ATOM 1254 C CA . GLU A 1 159 ? 6.075 6.516 8.146 1.00 92.88 159 GLU A CA 1
ATOM 1255 C C . GLU A 1 159 ? 5.165 5.306 8.423 1.00 92.88 159 GLU A C 1
ATOM 1257 O O . GLU A 1 159 ? 4.130 5.450 9.074 1.00 92.88 159 GLU A O 1
ATOM 1262 N N . VAL A 1 160 ? 5.548 4.107 7.966 1.00 94.56 160 VAL A N 1
ATOM 1263 C CA . VAL A 1 160 ? 4.795 2.870 8.234 1.00 94.56 160 VAL A CA 1
ATOM 1264 C C . VAL A 1 160 ? 4.763 2.577 9.731 1.00 94.56 160 VAL A C 1
ATOM 1266 O O . VAL A 1 160 ? 3.689 2.308 10.265 1.00 94.56 160 VAL A O 1
ATOM 1269 N N . VAL A 1 161 ? 5.903 2.693 10.423 1.00 94.25 161 VAL A N 1
ATOM 1270 C CA . VAL A 1 161 ? 5.981 2.502 11.880 1.00 94.25 161 VAL A CA 1
ATOM 1271 C C . VAL A 1 161 ? 5.065 3.486 12.606 1.00 94.25 161 VAL A C 1
ATOM 1273 O O . VAL A 1 161 ? 4.243 3.062 13.415 1.00 94.25 161 VAL A O 1
ATOM 1276 N N . ASN A 1 162 ? 5.123 4.774 12.259 1.00 94.62 162 ASN A N 1
ATOM 1277 C CA . ASN A 1 162 ? 4.270 5.796 12.867 1.00 94.62 162 ASN A CA 1
ATOM 1278 C C . ASN A 1 162 ? 2.776 5.490 12.674 1.00 94.62 162 ASN A C 1
ATOM 1280 O O . ASN A 1 162 ? 1.987 5.622 13.611 1.00 94.62 162 ASN A O 1
ATOM 1284 N N . MET A 1 163 ? 2.362 5.072 11.474 1.00 94.69 163 MET A N 1
ATOM 1285 C CA . MET A 1 163 ? 0.962 4.723 11.217 1.00 94.69 163 MET A CA 1
ATOM 1286 C C . MET A 1 163 ? 0.520 3.466 11.971 1.00 94.69 163 MET A C 1
ATOM 1288 O O . MET A 1 163 ? -0.588 3.445 12.509 1.00 94.69 163 MET A O 1
ATOM 1292 N N . VAL A 1 164 ? 1.381 2.448 12.064 1.00 94.56 164 VAL A N 1
ATOM 1293 C CA . VAL A 1 164 ? 1.118 1.249 12.873 1.00 94.56 164 VAL A CA 1
ATOM 1294 C C . VAL A 1 164 ? 0.933 1.624 14.340 1.00 94.56 164 VAL A C 1
ATOM 1296 O O . VAL A 1 164 ? -0.057 1.225 14.951 1.00 94.56 164 VAL A O 1
ATOM 1299 N N . GLU A 1 165 ? 1.834 2.427 14.906 1.00 94.31 165 GLU A N 1
ATOM 1300 C CA . GLU A 1 165 ? 1.748 2.869 16.301 1.00 94.31 165 GLU A CA 1
ATOM 1301 C C . GLU A 1 165 ? 0.478 3.688 16.570 1.00 94.31 165 GLU A C 1
ATOM 1303 O O . GLU A 1 165 ? -0.217 3.444 17.560 1.00 94.31 165 GLU A O 1
ATOM 1308 N N . MET A 1 166 ? 0.115 4.607 15.668 1.00 93.06 166 MET A N 1
ATOM 1309 C CA . MET A 1 166 ? -1.128 5.375 15.783 1.00 93.06 166 MET A CA 1
ATOM 1310 C C . MET A 1 166 ? -2.373 4.484 15.736 1.00 93.06 166 MET A C 1
ATOM 1312 O O . MET A 1 166 ? -3.312 4.695 16.513 1.00 93.06 166 MET A O 1
ATOM 1316 N N . LEU A 1 167 ? -2.391 3.475 14.860 1.00 94.06 167 LEU A N 1
ATOM 1317 C CA . LEU A 1 167 ? -3.506 2.539 14.775 1.00 94.06 167 LEU A CA 1
ATOM 1318 C C . LEU A 1 167 ? -3.603 1.678 16.039 1.00 94.06 167 LEU A C 1
ATOM 1320 O O . LEU A 1 167 ? -4.683 1.597 16.623 1.00 94.06 167 LEU A O 1
ATOM 1324 N N . LYS A 1 168 ? -2.486 1.109 16.512 1.00 93.44 168 LYS A N 1
ATOM 1325 C CA . LYS A 1 168 ? -2.425 0.355 17.776 1.00 93.44 168 LYS A CA 1
ATOM 1326 C C . LYS A 1 168 ? -2.952 1.186 18.943 1.00 93.44 168 LYS A C 1
ATOM 1328 O O . LYS A 1 168 ? -3.822 0.728 19.680 1.00 93.44 168 LYS A O 1
ATOM 1333 N N . PHE A 1 169 ? -2.504 2.435 19.068 1.00 91.56 169 PHE A N 1
ATOM 1334 C CA . PHE A 1 169 ? -2.980 3.349 20.104 1.00 91.56 169 PHE A CA 1
ATOM 1335 C C . PHE A 1 169 ? -4.498 3.582 20.020 1.00 91.56 169 PHE A C 1
ATOM 1337 O O . PHE A 1 169 ? -5.205 3.481 21.025 1.00 91.56 169 PHE A O 1
ATOM 1344 N N . SER A 1 170 ? -5.020 3.845 18.817 1.00 91.88 170 SER A N 1
ATOM 1345 C CA . SER A 1 170 ? -6.456 4.048 18.591 1.00 91.88 170 SER A CA 1
ATOM 1346 C C . SER A 1 170 ? -7.290 2.808 18.935 1.00 91.88 170 SER A C 1
ATOM 1348 O O . SER A 1 170 ? -8.371 2.933 19.523 1.00 91.88 170 SER A O 1
ATOM 1350 N N . LEU A 1 171 ? -6.793 1.617 18.597 1.00 91.56 171 LEU A N 1
ATOM 1351 C CA . LEU A 1 171 ? -7.440 0.343 18.898 1.00 91.56 171 LEU A CA 1
ATOM 1352 C C . LEU A 1 171 ? -7.458 0.061 20.402 1.00 91.56 171 LEU A C 1
ATOM 1354 O O . LEU A 1 171 ? -8.517 -0.255 20.938 1.00 91.56 171 LEU A O 1
ATOM 1358 N N . THR A 1 172 ? -6.332 0.250 21.093 1.00 88.50 172 THR A N 1
ATOM 1359 C CA . THR A 1 172 ? -6.229 0.093 22.552 1.00 88.50 172 THR A CA 1
ATOM 1360 C C . THR A 1 172 ? -7.159 1.052 23.288 1.00 88.50 172 THR A C 1
ATOM 1362 O O . THR A 1 172 ? -7.880 0.648 24.199 1.00 88.50 172 THR A O 1
ATOM 1365 N N . TYR A 1 173 ? -7.216 2.316 22.860 1.00 87.06 173 TYR A N 1
ATOM 1366 C CA . TYR A 1 173 ? -8.157 3.283 23.423 1.00 87.06 173 TYR A CA 1
ATOM 1367 C C . TYR A 1 173 ? -9.612 2.831 23.231 1.00 87.06 173 TYR A C 1
ATOM 1369 O O . TYR A 1 173 ? -10.389 2.794 24.181 1.00 87.06 173 TYR A O 1
ATOM 1377 N N . THR A 1 174 ? -9.959 2.402 22.013 1.00 86.81 174 THR A N 1
ATOM 1378 C CA . THR A 1 174 ? -11.305 1.897 21.703 1.00 86.81 174 THR A CA 1
ATOM 1379 C C . THR A 1 174 ? -11.645 0.653 22.527 1.00 86.81 174 THR A C 1
ATOM 1381 O O . THR A 1 174 ? -12.778 0.524 22.984 1.00 86.81 174 THR A O 1
ATOM 1384 N N . PHE A 1 175 ? -10.680 -0.243 22.749 1.00 86.06 175 PHE A N 1
ATOM 1385 C CA . PHE A 1 175 ? -10.835 -1.422 23.599 1.00 86.06 175 PHE A CA 1
ATOM 1386 C C . PHE A 1 175 ? -11.179 -1.044 25.043 1.00 86.06 175 PHE A C 1
ATOM 1388 O O . PHE A 1 175 ? -12.143 -1.561 25.615 1.00 86.06 175 PHE A O 1
ATOM 1395 N N . ASN A 1 176 ? -10.449 -0.083 25.606 1.00 82.38 176 ASN A N 1
ATOM 1396 C CA . ASN A 1 176 ? -10.668 0.398 26.968 1.00 82.38 176 ASN A CA 1
ATOM 1397 C C . ASN A 1 176 ? -12.051 1.043 27.158 1.00 82.38 176 ASN A C 1
ATOM 1399 O O . ASN A 1 176 ? -12.633 0.921 28.233 1.00 82.38 176 ASN A O 1
ATOM 1403 N N . ASP A 1 177 ? -12.616 1.666 26.121 1.00 80.94 177 ASP A N 1
ATOM 1404 C CA . ASP A 1 177 ? -13.942 2.295 26.194 1.00 80.94 177 ASP A CA 1
ATOM 1405 C C . ASP A 1 177 ? -15.087 1.288 26.396 1.00 80.94 177 ASP A C 1
ATOM 1407 O O . ASP A 1 177 ? -16.099 1.609 27.033 1.00 80.94 177 ASP A O 1
ATOM 1411 N N . PHE A 1 178 ? -14.969 0.073 25.850 1.00 77.31 178 PHE A N 1
ATOM 1412 C CA . PHE A 1 178 ? -16.020 -0.943 25.968 1.00 77.31 178 PHE A CA 1
ATOM 1413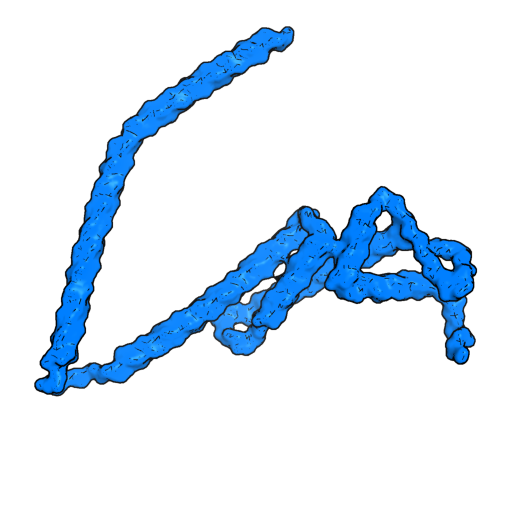 C C . PHE A 1 178 ? -15.724 -2.022 27.008 1.00 77.31 178 PHE A C 1
ATOM 1415 O O . PHE A 1 178 ? -16.636 -2.772 27.358 1.00 77.31 178 PHE A O 1
ATOM 1422 N N . VAL A 1 179 ? -14.509 -2.114 27.543 1.00 75.25 179 VAL A N 1
ATOM 1423 C CA . VAL A 1 179 ? -14.193 -3.036 28.639 1.00 75.25 179 VAL A CA 1
ATOM 1424 C C . VAL A 1 179 ? -14.440 -2.353 29.982 1.00 75.25 179 VAL A C 1
A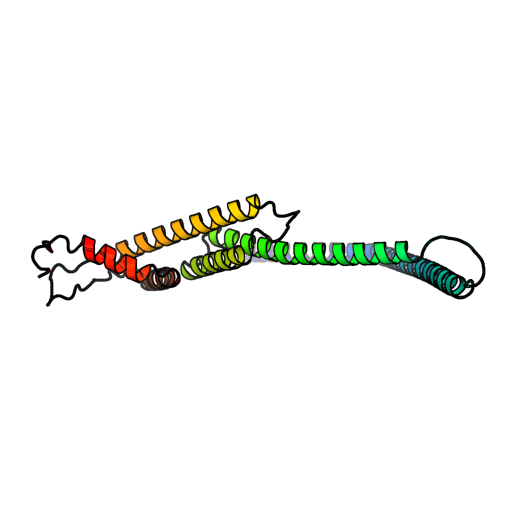TOM 1426 O O . VAL A 1 179 ? -13.925 -1.285 30.278 1.00 75.25 179 VAL A O 1
ATOM 1429 N N . SER A 1 180 ? -15.253 -2.977 30.832 1.00 67.19 180 SER A N 1
ATOM 1430 C CA . SER A 1 180 ? -15.475 -2.532 32.209 1.00 67.19 180 SER A CA 1
ATOM 1431 C C . SER A 1 180 ? -15.299 -3.689 33.179 1.00 67.19 180 SER A C 1
ATOM 1433 O O . SER A 1 180 ? -15.666 -4.820 32.870 1.00 67.19 180 SER A O 1
ATOM 1435 N N . TYR A 1 181 ? -14.774 -3.417 34.368 1.00 61.16 181 TYR A N 1
ATOM 1436 C CA . TYR A 1 181 ? -14.632 -4.441 35.396 1.00 61.16 181 TYR A CA 1
ATOM 1437 C C . TYR A 1 181 ? -15.928 -4.619 36.187 1.00 61.16 181 TYR A C 1
ATOM 1439 O O . TYR A 1 181 ? -16.596 -3.634 36.518 1.00 61.16 181 TYR A O 1
ATOM 1447 N N . PRO A 1 182 ? -16.318 -5.860 36.502 1.00 53.47 182 PRO A N 1
ATOM 1448 C CA . PRO A 1 182 ? -17.287 -6.135 37.533 1.00 53.47 182 PRO A CA 1
ATOM 1449 C C . PRO A 1 182 ? -16.676 -5.797 38.890 1.00 53.47 182 PRO A C 1
ATOM 1451 O O . PRO A 1 182 ? -15.495 -5.994 39.146 1.00 53.47 182 PRO A O 1
ATOM 1454 N N . THR A 1 183 ? -17.528 -5.323 39.783 1.00 49.22 183 THR A N 1
ATOM 1455 C CA . THR A 1 183 ? -17.213 -4.954 41.164 1.00 49.22 183 THR A CA 1
ATOM 1456 C C . THR A 1 183 ? -16.990 -6.151 42.096 1.00 49.22 183 THR A C 1
ATOM 1458 O O . THR A 1 183 ? -16.872 -5.953 43.301 1.00 49.22 183 THR A O 1
ATOM 1461 N N . ILE A 1 184 ? -17.001 -7.389 41.589 1.00 50.59 184 ILE A N 1
ATOM 1462 C CA . ILE A 1 184 ? -16.985 -8.597 42.421 1.00 50.59 184 ILE A CA 1
ATOM 1463 C C . ILE A 1 184 ? -16.000 -9.604 41.835 1.00 50.59 184 ILE A C 1
ATOM 1465 O O . ILE A 1 184 ? -16.210 -10.126 40.739 1.00 50.59 184 ILE A O 1
ATOM 1469 N N . ASP A 1 185 ? -14.952 -9.878 42.605 1.00 51.34 185 ASP A N 1
ATOM 1470 C CA . ASP A 1 185 ? -13.993 -10.944 42.357 1.00 51.34 185 ASP A CA 1
ATOM 1471 C C . ASP A 1 185 ? -14.674 -12.301 42.605 1.00 51.34 185 ASP A C 1
ATOM 1473 O O . ASP A 1 185 ? -15.190 -12.573 43.695 1.00 51.34 185 ASP A O 1
ATOM 1477 N N . VAL A 1 186 ? -14.751 -13.147 41.577 1.00 52.56 186 VAL A N 1
ATOM 1478 C CA . VAL A 1 186 ? -15.336 -14.488 41.689 1.00 52.56 186 VAL A CA 1
ATOM 1479 C C . VAL A 1 186 ? -14.218 -15.495 41.470 1.00 52.56 186 VAL A C 1
ATOM 1481 O O . VAL A 1 186 ? -13.804 -15.748 40.344 1.00 52.56 186 VAL A O 1
ATOM 1484 N N . LYS A 1 187 ? -13.755 -16.104 42.568 1.00 53.53 187 LYS A N 1
ATOM 1485 C CA . LYS A 1 187 ? -12.875 -17.289 42.577 1.00 53.53 187 LYS A CA 1
ATOM 1486 C C . LYS A 1 187 ? -11.571 -17.147 41.769 1.00 53.53 187 LYS A C 1
ATOM 1488 O O . LYS A 1 187 ? -11.173 -18.095 41.098 1.00 53.53 187 LYS A O 1
ATOM 1493 N N . GLY A 1 188 ? -10.898 -15.997 41.836 1.00 53.44 188 GLY A N 1
ATOM 1494 C CA . GLY A 1 188 ? -9.600 -15.807 41.174 1.00 53.44 188 GLY A CA 1
ATOM 1495 C C . GLY A 1 188 ? -9.683 -15.735 39.646 1.00 53.44 188 GLY A C 1
ATOM 1496 O O . GLY A 1 188 ? -8.661 -15.825 38.968 1.00 53.44 188 GLY A O 1
ATOM 1497 N N . THR A 1 189 ? -10.890 -15.576 39.093 1.00 52.66 189 THR A N 1
ATOM 1498 C CA . THR A 1 189 ? -11.108 -15.257 37.683 1.00 52.66 189 THR A CA 1
ATOM 1499 C C . THR A 1 189 ? -11.636 -13.838 37.553 1.00 52.66 189 THR A C 1
ATOM 1501 O O . THR A 1 189 ? -12.744 -13.521 37.986 1.00 52.66 189 THR A O 1
ATOM 1504 N N . VAL A 1 190 ? -10.840 -12.993 36.904 1.00 56.22 190 VAL A N 1
ATOM 1505 C CA . VAL A 1 190 ? -11.229 -11.641 36.516 1.00 56.22 190 VAL A CA 1
ATOM 1506 C C . VAL A 1 190 ? -12.205 -11.743 35.349 1.00 56.22 190 VAL A C 1
ATOM 1508 O O . VAL A 1 190 ? -11.831 -12.054 34.219 1.00 56.22 190 VAL A O 1
ATOM 1511 N N . HIS A 1 191 ? -13.483 -11.501 35.615 1.00 58.69 191 HIS A N 1
ATOM 1512 C CA . HIS A 1 191 ? -14.466 -11.350 34.551 1.00 58.69 191 HIS A CA 1
ATOM 1513 C C . HIS A 1 191 ? -14.352 -9.933 33.989 1.00 58.69 191 HIS A C 1
ATOM 1515 O O . HIS A 1 191 ? -14.327 -8.991 34.758 1.00 58.69 191 HIS A O 1
ATOM 1521 N N . MET A 1 192 ? -14.301 -9.746 32.673 1.00 67.31 192 MET A N 1
ATOM 1522 C CA . MET A 1 192 ? -14.438 -8.422 32.055 1.00 67.31 192 MET A CA 1
ATOM 1523 C C . MET A 1 192 ? -15.859 -8.283 31.512 1.00 67.31 192 MET A C 1
ATOM 1525 O O . MET A 1 192 ? -16.354 -9.156 30.798 1.00 67.31 192 MET A O 1
ATOM 1529 N N . ARG A 1 193 ? -16.543 -7.189 31.846 1.00 65.94 193 ARG A N 1
ATOM 1530 C CA . ARG A 1 193 ? -17.857 -6.858 31.295 1.00 65.94 193 ARG A CA 1
ATOM 1531 C C . ARG A 1 193 ? -17.689 -5.952 30.085 1.00 65.94 193 ARG A C 1
ATOM 1533 O O . ARG A 1 193 ? -17.368 -4.774 30.224 1.00 65.94 193 ARG A O 1
ATOM 1540 N N . ILE A 1 194 ? -18.002 -6.489 28.913 1.00 66.38 194 ILE A N 1
ATOM 1541 C CA . ILE A 1 194 ? -18.047 -5.727 27.666 1.00 66.38 194 ILE A CA 1
ATOM 1542 C C . ILE A 1 194 ? -19.349 -4.907 27.632 1.00 66.38 194 ILE A C 1
ATOM 1544 O O . ILE A 1 194 ? -20.450 -5.463 27.596 1.00 66.38 194 ILE A O 1
ATOM 1548 N N . ARG A 1 195 ? -19.246 -3.575 27.680 1.00 64.00 195 ARG A N 1
ATOM 1549 C CA . ARG A 1 195 ? -20.359 -2.642 27.457 1.00 64.00 195 ARG A CA 1
ATOM 1550 C C . ARG A 1 195 ? -20.549 -2.473 25.956 1.00 64.00 195 ARG A C 1
ATOM 1552 O O . ARG A 1 195 ? -19.779 -1.789 25.294 1.00 64.00 195 ARG A O 1
ATOM 1559 N N . CYS A 1 196 ? -21.581 -3.104 25.411 1.00 59.31 196 CYS A N 1
ATOM 1560 C CA . CYS A 1 196 ? -21.799 -3.117 23.971 1.00 59.31 196 CYS A CA 1
ATOM 1561 C C . CYS A 1 196 ? -22.907 -2.140 23.554 1.00 59.31 196 CYS A C 1
ATOM 1563 O O . CYS A 1 196 ? -24.087 -2.416 23.756 1.00 59.31 196 CYS A O 1
ATOM 1565 N N . GLY A 1 197 ? -22.522 -1.003 22.965 1.00 63.00 197 GLY A N 1
ATOM 1566 C CA . GLY A 1 197 ? -23.429 -0.158 22.174 1.00 63.00 197 GLY A CA 1
ATOM 1567 C C . GLY A 1 197 ? -23.413 -0.492 20.675 1.00 63.00 197 GLY A C 1
ATOM 1568 O O . GLY A 1 197 ? -24.401 -0.254 19.990 1.00 63.00 197 GLY A O 1
ATOM 1569 N N . TYR A 1 198 ? -22.306 -1.066 20.179 1.00 75.25 198 TYR A N 1
ATOM 1570 C CA . TYR A 1 198 ? -22.053 -1.349 18.760 1.00 75.25 198 TYR A CA 1
ATOM 1571 C C . TYR A 1 198 ? -21.196 -2.627 18.609 1.00 75.25 198 TYR A C 1
ATOM 1573 O O . TYR A 1 198 ? -19.970 -2.539 18.689 1.00 75.25 198 TYR A O 1
ATOM 1581 N N . PRO A 1 199 ? -21.801 -3.815 18.414 1.00 78.62 199 PRO A N 1
ATOM 1582 C CA . PRO A 1 199 ? -21.081 -5.096 18.393 1.00 78.62 199 PRO A CA 1
ATOM 1583 C C . PRO A 1 199 ? -20.031 -5.204 17.283 1.00 78.62 199 PRO A C 1
ATOM 1585 O O . PRO A 1 199 ? -18.936 -5.702 17.525 1.00 78.62 199 PRO A O 1
ATOM 1588 N N . SER A 1 200 ? -20.337 -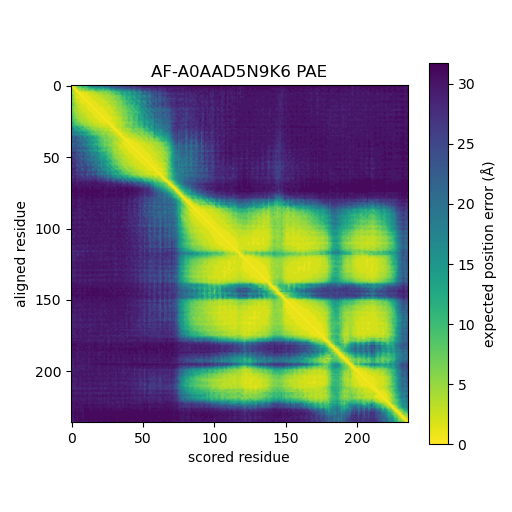4.677 16.095 1.00 82.69 200 SER A N 1
ATOM 1589 C CA . SER A 1 200 ? -19.443 -4.715 14.931 1.00 82.69 200 SER A CA 1
ATOM 1590 C C . SER A 1 200 ? -18.125 -3.983 15.178 1.00 82.69 200 SER A C 1
ATOM 1592 O O . SER A 1 200 ? -17.060 -4.491 14.851 1.00 82.69 200 SER A O 1
ATOM 1594 N N . LYS A 1 201 ? -18.176 -2.819 15.835 1.00 81.69 201 LYS A N 1
ATOM 1595 C CA . LYS A 1 201 ? -16.979 -2.036 16.173 1.00 81.69 201 LYS A CA 1
ATOM 1596 C C . LYS A 1 201 ? -16.066 -2.783 17.151 1.00 81.69 201 LYS A C 1
ATOM 1598 O O . LYS A 1 201 ? -14.846 -2.666 17.066 1.00 81.69 201 LYS A O 1
ATOM 1603 N N . ILE A 1 202 ? -16.652 -3.542 18.079 1.00 82.56 202 ILE A N 1
ATOM 1604 C CA . ILE A 1 202 ? -15.904 -4.359 19.044 1.00 82.56 202 ILE A CA 1
ATOM 1605 C C . ILE A 1 202 ? -15.196 -5.493 18.313 1.00 82.56 202 ILE A C 1
ATOM 1607 O O . ILE A 1 202 ? -13.997 -5.667 18.494 1.00 82.56 202 ILE A O 1
ATOM 1611 N N . GLU A 1 203 ? -15.917 -6.220 17.462 1.00 86.06 203 GLU A N 1
ATOM 1612 C CA . GLU A 1 203 ? -15.353 -7.306 16.661 1.00 86.06 203 GLU A CA 1
ATOM 1613 C C . GLU A 1 203 ? -14.193 -6.818 15.785 1.00 86.06 203 GLU A C 1
ATOM 1615 O O . GLU A 1 203 ? -13.102 -7.377 15.856 1.00 86.06 203 GLU A O 1
ATOM 1620 N N . GLU A 1 204 ? -14.380 -5.716 15.052 1.00 90.19 204 GLU A N 1
ATOM 1621 C CA . GLU A 1 204 ? -13.314 -5.105 14.249 1.00 90.19 204 GLU A CA 1
ATOM 1622 C C . GLU A 1 204 ? -12.093 -4.718 15.093 1.00 90.19 204 GLU A C 1
ATOM 1624 O O . GLU A 1 204 ? -10.960 -4.955 14.678 1.00 90.19 204 GLU A O 1
ATOM 1629 N N . THR A 1 205 ? -12.310 -4.154 16.286 1.00 88.94 205 THR A N 1
ATOM 1630 C CA . THR A 1 205 ? -11.219 -3.760 17.191 1.00 88.94 205 THR A CA 1
ATOM 1631 C C . THR A 1 205 ? -10.442 -4.978 17.686 1.00 88.94 205 THR A C 1
ATOM 1633 O O . THR A 1 205 ? -9.214 -4.966 17.672 1.00 88.94 205 THR A O 1
ATOM 1636 N N . LEU A 1 206 ? -11.141 -6.041 18.098 1.00 88.62 206 LEU A N 1
ATOM 1637 C CA . LEU A 1 206 ? -10.520 -7.273 18.589 1.00 88.62 206 LEU A CA 1
ATOM 1638 C C . LEU A 1 206 ? -9.720 -7.973 17.488 1.00 88.62 206 LEU A C 1
ATOM 1640 O O . LEU A 1 206 ? -8.583 -8.370 17.723 1.00 88.62 206 LEU A O 1
ATOM 1644 N N . VAL A 1 207 ? -10.290 -8.080 16.285 1.00 91.88 207 VAL A N 1
ATOM 1645 C CA . VAL A 1 207 ? -9.607 -8.682 15.133 1.00 91.88 207 VAL A CA 1
ATOM 1646 C C . VAL A 1 207 ? -8.380 -7.861 14.743 1.00 91.88 207 VAL A C 1
ATOM 1648 O O . VAL A 1 207 ? -7.319 -8.432 14.512 1.00 91.88 207 VAL A O 1
ATOM 1651 N N . ALA A 1 208 ? -8.488 -6.531 14.698 1.00 92.06 208 ALA A N 1
ATOM 1652 C CA . ALA A 1 208 ? -7.358 -5.673 14.355 1.00 92.06 208 ALA A CA 1
ATOM 1653 C C . ALA A 1 208 ? -6.235 -5.720 15.409 1.00 92.06 208 ALA A C 1
ATOM 1655 O O . ALA A 1 208 ? -5.065 -5.734 15.040 1.00 92.06 208 ALA A O 1
ATOM 1656 N N . LEU A 1 209 ? -6.562 -5.795 16.706 1.00 91.19 209 LEU A N 1
ATOM 1657 C CA . LEU A 1 209 ? -5.564 -5.985 17.769 1.00 91.19 209 LEU A CA 1
ATOM 1658 C C . LEU A 1 209 ? -4.882 -7.354 17.692 1.00 91.19 209 LEU A C 1
ATOM 1660 O O . LEU A 1 209 ? -3.681 -7.443 17.939 1.00 91.19 209 LEU A O 1
ATOM 1664 N N . GLU A 1 210 ? -5.626 -8.408 17.350 1.00 91.69 210 GLU A N 1
ATOM 1665 C CA . GLU A 1 210 ? -5.070 -9.753 17.166 1.00 91.69 210 GLU A CA 1
ATOM 1666 C C . GLU A 1 210 ? -4.111 -9.803 15.970 1.00 91.69 210 GLU A C 1
ATOM 1668 O O . GLU A 1 210 ? -3.050 -10.404 16.070 1.00 91.69 210 GLU A O 1
ATOM 1673 N N . LEU A 1 211 ? -4.424 -9.111 14.865 1.00 93.50 211 LEU A N 1
ATOM 1674 C CA . LEU A 1 211 ? -3.525 -9.014 13.704 1.00 93.50 211 LEU A CA 1
ATOM 1675 C C . LEU A 1 211 ? -2.159 -8.402 14.044 1.00 93.50 211 LEU A C 1
ATOM 1677 O O . LEU A 1 211 ? -1.180 -8.685 13.360 1.00 93.50 211 LEU A O 1
ATOM 1681 N N . PHE A 1 212 ? -2.100 -7.565 15.078 1.00 92.38 212 PHE A N 1
ATOM 1682 C CA . PHE A 1 212 ? -0.868 -6.952 15.562 1.00 92.38 212 PHE A CA 1
ATOM 1683 C C . PHE A 1 212 ? -0.211 -7.701 16.732 1.00 92.38 212 PHE A C 1
ATOM 1685 O O . PHE A 1 212 ? 0.767 -7.193 17.281 1.00 92.38 212 PHE A O 1
ATOM 1692 N N . ASP A 1 213 ? -0.753 -8.853 17.143 1.00 90.31 213 ASP A N 1
ATOM 1693 C CA . ASP A 1 213 ? -0.377 -9.580 18.364 1.00 90.31 213 ASP A CA 1
ATOM 1694 C C . ASP A 1 213 ? -0.504 -8.743 19.664 1.00 90.31 213 ASP A C 1
ATOM 1696 O O . ASP A 1 213 ? 0.059 -9.084 20.707 1.00 90.31 213 ASP A O 1
ATOM 1700 N N . GLU A 1 214 ? -1.279 -7.651 19.642 1.00 88.00 214 GLU A N 1
ATOM 1701 C CA . GLU A 1 214 ? -1.419 -6.714 20.769 1.00 88.00 214 GLU A CA 1
ATOM 1702 C C . GLU A 1 214 ? -2.538 -7.114 21.735 1.00 88.00 214 GLU A C 1
ATOM 1704 O O . GLU A 1 214 ? -2.484 -6.787 22.920 1.00 88.00 214 GLU A O 1
ATOM 1709 N N . LEU A 1 215 ? -3.540 -7.872 21.274 1.00 84.44 215 LEU A N 1
ATOM 1710 C CA . LEU A 1 215 ? -4.748 -8.164 22.055 1.00 84.44 215 LEU A CA 1
ATOM 1711 C C . LEU A 1 215 ? -4.434 -8.766 23.433 1.00 84.44 215 LEU A C 1
ATOM 1713 O O . LEU A 1 215 ? -4.979 -8.343 24.456 1.00 84.44 215 LEU A O 1
ATOM 1717 N N . LYS A 1 216 ? -3.522 -9.740 23.481 1.00 82.62 216 LYS A N 1
ATOM 1718 C CA . LYS A 1 216 ? -3.113 -10.396 24.730 1.00 82.62 216 LYS A CA 1
ATOM 1719 C C . LYS A 1 216 ? -2.428 -9.428 25.693 1.00 82.62 216 LYS A C 1
ATOM 1721 O O . LYS A 1 216 ? -2.634 -9.525 26.905 1.00 82.62 216 LYS A O 1
ATOM 1726 N N . TRP A 1 217 ? -1.597 -8.532 25.165 1.00 81.69 217 TRP A N 1
ATOM 1727 C CA . TRP A 1 217 ? -0.907 -7.527 25.962 1.00 81.69 217 TRP A CA 1
ATOM 1728 C C . TRP A 1 217 ? -1.906 -6.510 26.522 1.00 81.69 217 TRP A C 1
ATOM 1730 O O . TRP A 1 217 ? -1.926 -6.304 27.736 1.00 81.69 217 TRP A O 1
ATOM 1740 N N . THR A 1 218 ? -2.818 -6.002 25.689 1.00 78.19 218 THR A N 1
ATOM 1741 C CA . THR A 1 218 ? -3.878 -5.072 26.101 1.00 78.19 218 THR A CA 1
ATOM 1742 C C . THR A 1 218 ? -4.777 -5.670 27.186 1.00 78.19 218 THR A C 1
ATOM 1744 O O . THR A 1 218 ? -5.034 -5.031 28.203 1.00 78.19 218 THR A O 1
ATOM 1747 N N . ILE A 1 219 ? -5.207 -6.931 27.033 1.00 76.44 219 ILE A N 1
ATOM 1748 C CA . ILE A 1 219 ? -6.005 -7.636 28.053 1.00 76.44 219 ILE A CA 1
ATOM 1749 C C . ILE A 1 219 ? -5.249 -7.720 29.383 1.00 76.44 219 ILE A C 1
ATOM 1751 O O . ILE A 1 219 ? -5.844 -7.528 30.444 1.00 76.44 219 ILE A O 1
ATOM 1755 N N . LYS A 1 220 ? -3.942 -8.008 29.348 1.00 74.50 220 LYS A N 1
ATOM 1756 C CA . LYS A 1 220 ? -3.114 -8.106 30.554 1.00 74.50 220 LYS A CA 1
ATOM 1757 C C . LYS A 1 220 ? -2.940 -6.750 31.238 1.00 74.50 220 LYS A C 1
ATOM 1759 O O . LYS A 1 220 ? -3.059 -6.683 32.456 1.00 74.50 220 LYS A O 1
ATOM 1764 N N . GLU A 1 221 ? -2.655 -5.697 30.478 1.00 73.88 221 GLU A N 1
ATOM 1765 C CA . GLU A 1 221 ? -2.458 -4.343 31.005 1.00 73.88 221 GLU A CA 1
ATOM 1766 C C . GLU A 1 221 ? -3.725 -3.836 31.694 1.00 73.88 221 GLU A C 1
ATOM 1768 O O . GLU A 1 221 ? -3.701 -3.451 32.864 1.00 73.88 221 GLU A O 1
ATOM 1773 N N . VAL A 1 222 ? -4.858 -3.951 31.001 1.00 66.25 222 VAL A N 1
ATOM 1774 C CA . VAL A 1 222 ? -6.173 -3.648 31.557 1.00 66.25 222 VAL A CA 1
ATOM 1775 C C . VAL A 1 222 ? -6.429 -4.532 32.775 1.00 66.25 222 VAL A C 1
ATOM 1777 O O . VAL A 1 222 ? -6.93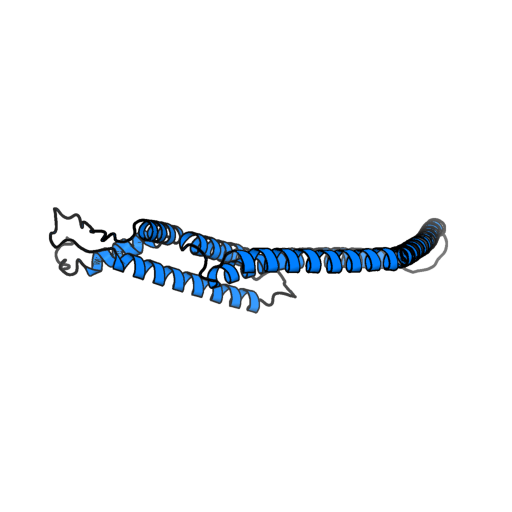5 -4.036 33.778 1.00 66.25 222 VAL A O 1
ATOM 1780 N N . GLY A 1 223 ? -6.043 -5.815 32.729 1.00 58.53 223 GLY A N 1
ATOM 1781 C CA . GLY A 1 223 ? -6.004 -6.767 33.855 1.00 58.53 223 GLY A CA 1
ATOM 1782 C C . GLY A 1 223 ? -5.371 -6.189 35.116 1.00 58.53 223 GLY A C 1
ATOM 1783 O O . GLY A 1 223 ? -5.954 -6.228 36.195 1.00 58.53 223 GLY A O 1
ATOM 1784 N N . CYS A 1 224 ? -4.177 -5.625 34.964 1.00 53.47 224 CYS A N 1
ATOM 1785 C CA . CYS A 1 224 ? -3.386 -5.075 36.055 1.00 53.47 224 CYS A CA 1
ATOM 1786 C C . CYS A 1 224 ? -3.947 -3.755 36.604 1.00 53.47 224 CYS A C 1
ATOM 1788 O O . CYS A 1 224 ? -3.965 -3.590 37.819 1.00 53.47 224 CYS A O 1
ATOM 1790 N N . ILE A 1 225 ? -4.439 -2.850 35.746 1.00 52.19 225 ILE A N 1
ATOM 1791 C CA . ILE A 1 225 ? -4.948 -1.523 36.158 1.00 52.19 225 ILE A CA 1
ATOM 1792 C C . ILE A 1 225 ? -6.125 -1.640 37.140 1.00 52.19 225 ILE A C 1
ATOM 1794 O O . ILE A 1 225 ? -6.251 -0.847 38.067 1.00 52.19 225 ILE A O 1
ATOM 1798 N N . TYR A 1 226 ? -6.986 -2.642 36.968 1.00 48.50 226 TYR A N 1
ATOM 1799 C CA . TYR A 1 226 ? -8.153 -2.842 37.834 1.00 48.50 226 TYR A CA 1
ATOM 1800 C C . TYR A 1 226 ? -7.928 -3.893 38.934 1.00 48.50 226 TYR A C 1
ATOM 1802 O O . TYR A 1 226 ? -8.806 -4.100 39.769 1.00 48.50 226 TYR A O 1
ATOM 1810 N N . CYS A 1 227 ? -6.745 -4.516 38.970 1.00 41.38 227 CYS A N 1
ATOM 1811 C CA . CYS A 1 227 ? -6.277 -5.405 40.036 1.00 41.38 227 CYS A CA 1
ATOM 1812 C C . CYS A 1 227 ? -5.242 -4.723 40.958 1.00 41.38 227 CYS A C 1
ATOM 1814 O O . CYS A 1 227 ? -4.426 -5.408 41.572 1.00 41.38 227 CYS A O 1
ATOM 1816 N N . GLU A 1 228 ? -5.276 -3.394 41.117 1.00 37.62 228 GLU A N 1
ATOM 1817 C CA . GLU A 1 228 ? -4.415 -2.666 42.073 1.00 37.62 228 GLU A CA 1
ATOM 1818 C C . GLU A 1 228 ? -4.698 -2.977 43.568 1.00 37.62 228 GLU A C 1
ATOM 1820 O O . GLU A 1 228 ? -4.022 -2.444 44.446 1.00 37.62 228 GLU A O 1
ATOM 1825 N N . GLU A 1 229 ? -5.619 -3.895 43.897 1.00 40.91 229 GLU A N 1
ATOM 1826 C CA . GLU A 1 229 ? -5.741 -4.467 45.253 1.00 40.91 229 GLU A CA 1
ATOM 1827 C C . GLU A 1 229 ? -4.932 -5.761 45.479 1.00 40.91 229 GLU A C 1
ATOM 1829 O O . GLU A 1 229 ? -4.909 -6.274 46.599 1.00 40.91 229 GLU A O 1
ATOM 1834 N N . PHE A 1 230 ? -4.193 -6.271 44.485 1.00 36.22 230 PHE A N 1
ATOM 1835 C CA . PHE A 1 230 ? -3.261 -7.380 44.717 1.00 36.22 230 PHE A CA 1
ATOM 1836 C C . PHE A 1 230 ? -1.938 -6.863 45.292 1.00 36.22 230 PHE A C 1
ATOM 1838 O O . PHE A 1 230 ? -0.996 -6.508 44.580 1.00 36.22 230 PHE A O 1
ATOM 1845 N N . ARG A 1 231 ? -1.868 -6.822 46.628 1.00 34.72 231 ARG A N 1
ATOM 1846 C CA . ARG A 1 231 ? -0.604 -6.669 47.354 1.00 34.72 231 ARG A CA 1
ATOM 1847 C C . ARG A 1 231 ? 0.356 -7.778 46.930 1.00 34.72 231 ARG A C 1
ATOM 1849 O O . ARG A 1 231 ? 0.006 -8.951 46.882 1.00 34.72 231 ARG A O 1
ATOM 1856 N N . THR A 1 232 ? 1.606 -7.394 46.715 1.00 39.38 232 THR A N 1
ATOM 1857 C CA . THR A 1 232 ? 2.774 -8.242 46.437 1.00 39.38 232 THR A CA 1
ATOM 1858 C C . THR A 1 232 ? 3.140 -9.228 47.563 1.00 39.38 232 THR A C 1
ATOM 1860 O O . THR A 1 232 ? 4.256 -9.736 47.585 1.00 39.38 232 THR A O 1
ATOM 1863 N N . SER A 1 233 ? 2.234 -9.512 48.502 1.00 38.97 233 SER A N 1
ATOM 1864 C CA . SER A 1 233 ? 2.420 -10.480 49.588 1.00 38.97 233 SER A CA 1
ATOM 1865 C C . SER A 1 233 ? 2.009 -11.909 49.232 1.00 38.97 233 SER A C 1
ATOM 1867 O O . SER A 1 233 ? 2.328 -12.815 49.991 1.00 38.97 233 SER A O 1
ATOM 1869 N N . ASP A 1 234 ? 1.335 -12.121 48.099 1.00 37.81 234 ASP A N 1
ATOM 1870 C CA . ASP A 1 234 ? 0.668 -13.402 47.818 1.00 37.81 234 ASP A CA 1
ATOM 1871 C C . ASP A 1 234 ? 1.383 -14.227 46.730 1.00 37.81 234 ASP A C 1
ATOM 1873 O O . ASP A 1 234 ? 0.798 -15.110 46.107 1.00 37.81 234 ASP A O 1
ATOM 1877 N N . LEU A 1 235 ? 2.667 -13.940 46.498 1.00 38.12 235 LEU A N 1
ATOM 1878 C CA . LEU A 1 235 ? 3.563 -14.754 45.673 1.00 38.12 235 LEU A CA 1
ATOM 1879 C C . LEU A 1 235 ? 4.649 -15.387 46.559 1.00 38.12 235 LEU A C 1
ATOM 1881 O O . LEU A 1 235 ? 5.819 -15.011 46.478 1.00 38.12 235 LEU A O 1
ATOM 1885 N N . GLU A 1 236 ? 4.237 -16.347 47.390 1.00 33.88 236 GLU A N 1
ATOM 1886 C CA . GLU A 1 236 ? 5.074 -17.464 47.862 1.00 33.88 236 GLU A CA 1
ATOM 1887 C C . GLU A 1 236 ? 4.523 -18.788 47.319 1.00 33.88 236 GLU A C 1
ATOM 1889 O O . GLU A 1 236 ? 3.287 -18.989 47.379 1.00 33.88 236 GLU A O 1
#

Radius of gyration: 35.71 Å; Cα contacts (8 Å, |Δi|>4): 91; chains: 1; bounding box: 93×41×96 Å

Sequence (236 aa):
MAGGIEELEKDLACGLEVVAKTLQERYVEFQPVLQEAEEDVVRKLEELTLQIDEKLQAASSFLRESNGELDSSGEKSVPSVITKDRNLRRKLRDLSDQRQLLDKLQNIEGLLISCRSGSLSKVDEARNLIECENLLNEITKDDGWAILTGRIRDILREEVVNMVEMLKFSLTYTFNDFVSYPTIDVKGTVHMRIRCGYPSKIEETLVALELFDELKWTIKEVGCIYCEEFRTSDLE

Mean predicted aligned error: 19.02 Å

Secondary structure (DSSP, 8-state):
--HHHHHHHHHHHHHHHHHHHHHHHHHHHHHHHHHHHHHHHHHHHHHHHHHHHHHHHHHHHHHHHHHH--SS-----THHHHHHHHHHHHHHHHHHHHHHHHHHHHHHHHHHHHHHTS-S-HHHHHHHHHHHHHHHHHS-SSS--SSS-HHHHHHHHHHHHHHHHHHHHHHHHHHHHHEE--SS-BTTB---EE--S-HHHHHHHHHHHHHTT-HHHHHHHHHHHT-TT--TTS--

pLDDT: mean 76.31, std 16.33, range [33.88, 96.56]

Solvent-accessible surface area (backbone atoms only — not comparable to full-atom values): 13670 Å² total; per-residue (Å²): 127,67,69,67,52,58,53,49,53,51,52,50,50,53,52,50,50,53,53,52,49,55,51,51,52,49,50,61,68,46,48,62,57,52,51,55,51,49,53,55,50,49,51,51,51,52,54,50,50,52,54,50,50,54,50,50,51,51,49,51,47,51,52,51,51,65,70,68,62,83,83,72,93,75,96,72,64,71,66,59,59,54,51,50,52,54,51,50,56,49,52,52,48,56,51,50,56,54,48,60,48,52,54,50,50,52,50,38,51,54,40,52,54,48,53,72,64,70,78,58,54,64,44,56,37,45,52,38,52,52,50,38,51,53,58,54,67,73,57,64,88,84,72,76,57,85,85,57,48,71,63,58,59,50,52,50,50,53,52,51,50,51,53,49,52,53,48,51,51,53,39,53,53,55,49,56,75,29,51,40,76,62,97,66,88,53,90,93,47,88,63,74,42,71,58,77,91,53,66,67,63,51,52,38,41,51,54,29,29,48,77,68,68,40,43,69,55,54,54,49,53,58,51,50,70,77,43,76,81,68,64,90,78,78,83,124

Organism: Parelaphostrongylus tenuis (NCBI:txid148309)